Protein AF-A0A5B6W509-F1 (afdb_monomer)

Organism: NCBI:txid47621

Mean predicted aligned error: 21.2 Å

Nearest PDB structures (foldseek):
  5e5y-assembly3_C  TM=1.001E+00  e=3.357E-06  Solanum tuberosum
  2d62-assembly1_A-2  TM=8.337E-01  e=2.673E-04  Pyrococcus horikoshii
  5e5y-assembly4_D  TM=3.247E-01  e=1.263E-05  Solanum tuberosum
  4hzi-assembly1_A  TM=8.057E-01  e=1.065E-03  Leptospira interrogans serovar Copenhageni str. Fiocruz L1-130
  4hzi-assembly1_B  TM=8.002E-01  e=1.341E-03  Leptospira interrogans serovar Copenhageni str. Fiocruz L1-130

pLDDT: mean 74.16, std 18.54, range [30.92, 95.31]

Foldseek 3Di:
DVVVVVVVVVVVVVVVVVVVVVVVVVVVVVPDDDDDDDDDQDPLQVLQCQLLVLPPCSVLQSVLSSVLCVVQSDDADHNDDNCVVGVSQQCDDDPVRHRSGPQAFQKWWAQFWADDPNDTLGGGDGDGHHVVGDKDWFADPSSCPVVVVCCLLVVDDTPDTFMDGSSHTCVDPVNVVVSNVVDDDDDPPPLDDPVDDPVRSVVVVVVVPDPDDDDDDPVVVVVVVVVVVPPPDDDDDDGTDTDDPDDDDDDPCQDPLQVLQCQLLVPPPCSVVQSVLSSVQCVVQSDDADHNDDNCVRGVSQQCDADPVRHRRHD

Sequence (315 aa):
MAIFKAFIASLLISLLLLQLVAADQLVTSASKRKGTAPPKKIDCGGACAARCRLSSRPHLCKRACGTCCARCNCVPPGTAGNQEMCPCYASLTTHGGRRKKPTLPRILLNDVSCMRNAQKILRHVNGSVHDGGALVLKGSNDSGKTTFLCMLAGFSRPSAGQILWNDHDISQSGIFHQYKLQLNWLSLKDAVKEKFTVLDNVQWFEVLEATMAISNTLLATLLISHLLLLGFVESSSDPMVITNMVEQSFTDDKIDCDEACKERCKLSSRPNLCKRACGTCCDRCNCVPPGTSGNYDVCPCYRDMTTHGGKHKCP

InterPro domains:
  IPR003439 ABC transporter-like, ATP-binding domain [PF00005] (122-213)
  IPR003854 Gibberellin regulated protein [PF02704] (43-102)
  IPR003854 Gibberellin regulated protein [PF02704] (256-315)
  IPR027417 P-loop containing nucleoside triphosphate hydrolase [G3DSA:3.40.50.300] (94-237)
  IPR027417 P-loop containing nucleoside triphosphate hydrolase [SSF52540] (107-209)

Solvent-accessible surface area (backbone atoms only — not comparable to full-atom values): 19066 Å² total; per-residue (Å²): 116,68,67,61,54,52,51,52,52,52,52,51,52,52,53,52,51,53,53,55,55,58,57,51,60,63,61,65,70,72,77,77,80,80,88,74,76,86,76,78,81,59,63,41,69,61,51,23,48,62,24,19,65,77,45,98,51,37,70,62,41,30,53,38,40,36,60,38,16,73,73,48,59,41,72,43,62,57,72,64,73,52,44,85,81,24,55,64,46,62,68,40,53,44,100,83,72,43,61,49,58,83,73,72,33,44,37,34,35,45,47,29,18,31,64,55,95,92,38,77,56,40,73,64,39,64,51,70,40,41,83,95,58,71,86,49,84,55,57,62,88,89,60,34,62,67,62,50,51,37,33,73,71,64,78,43,77,65,71,38,58,46,52,22,48,72,75,38,54,47,84,41,70,76,49,30,55,57,49,54,78,72,58,86,85,88,69,92,64,78,87,64,56,88,92,43,54,74,65,51,48,58,50,51,53,52,62,74,71,42,88,72,84,80,88,81,74,68,62,58,60,56,53,54,59,54,55,66,69,65,74,79,78,85,86,85,92,78,79,62,53,76,54,61,106,62,95,73,83,92,66,87,80,69,63,60,40,67,64,51,23,46,59,28,21,64,83,47,98,51,38,72,63,37,29,54,37,30,32,62,33,16,77,74,49,64,40,74,43,66,58,67,64,67,54,43,83,79,23,57,65,35,57,72,35,57,42,100,83,74,44,77,49,46,112

Radius of gyration: 28.68 Å; Cα contacts (8 Å, |Δi|>4): 332; chains: 1; bounding box: 92×39×68 Å

Structure (mmCIF, N/CA/C/O backbone):
data_AF-A0A5B6W509-F1
#
_entry.id   AF-A0A5B6W509-F1
#
loop_
_atom_site.group_PDB
_atom_site.id
_atom_site.type_symbol
_atom_site.label_atom_id
_atom_site.label_alt_id
_atom_site.label_comp_id
_atom_site.label_asym_id
_atom_site.label_entity_id
_atom_site.label_seq_id
_atom_site.pdbx_PDB_ins_code
_atom_site.Cartn_x
_atom_site.Cartn_y
_atom_site.Cartn_z
_atom_site.occupancy
_atom_site.B_iso_or_equiv
_atom_site.auth_seq_id
_atom_site.auth_comp_id
_atom_site.auth_asym_id
_atom_site.auth_atom_id
_atom_site.pdbx_PDB_model_num
ATOM 1 N N . MET A 1 1 ? -45.478 -0.781 41.275 1.00 50.06 1 MET A N 1
ATOM 2 C CA . MET A 1 1 ? -44.239 -0.865 40.459 1.00 50.06 1 MET A CA 1
ATOM 3 C C . MET A 1 1 ? -44.300 -1.865 39.295 1.00 50.06 1 MET A C 1
ATOM 5 O O . MET A 1 1 ? -43.618 -1.631 38.307 1.00 50.06 1 MET A O 1
ATOM 9 N N . ALA A 1 2 ? -45.096 -2.944 39.350 1.00 45.69 2 ALA A N 1
ATOM 10 C CA . ALA A 1 2 ? -45.207 -3.907 38.238 1.00 45.69 2 ALA A CA 1
ATOM 11 C C . ALA A 1 2 ? -45.934 -3.345 36.995 1.00 45.69 2 ALA A C 1
ATOM 13 O O . ALA A 1 2 ? -45.502 -3.576 35.870 1.00 45.69 2 ALA A O 1
ATOM 14 N N . ILE A 1 3 ? -46.970 -2.524 37.200 1.00 49.31 3 ILE A N 1
ATOM 15 C CA . ILE A 1 3 ? -47.766 -1.907 36.119 1.00 49.31 3 ILE A CA 1
ATOM 16 C C . ILE A 1 3 ? -46.914 -0.949 35.270 1.00 49.31 3 ILE A C 1
ATOM 18 O O . ILE A 1 3 ? -47.022 -0.931 34.050 1.00 49.31 3 ILE A O 1
ATOM 22 N N . PHE A 1 4 ? -45.991 -0.216 35.901 1.00 47.25 4 PHE A N 1
ATOM 23 C CA . PHE A 1 4 ? -45.103 0.720 35.206 1.00 47.25 4 PHE A CA 1
ATOM 24 C C . PHE A 1 4 ? -44.084 -0.007 34.310 1.00 47.25 4 PHE A C 1
ATOM 26 O O . PHE A 1 4 ? -43.805 0.431 33.200 1.00 47.25 4 PHE A O 1
ATOM 33 N N . LYS A 1 5 ? -43.587 -1.172 34.751 1.00 45.78 5 LYS A N 1
ATOM 34 C CA . LYS A 1 5 ? -42.686 -2.021 33.953 1.00 45.78 5 LYS A CA 1
ATOM 35 C C . LYS A 1 5 ? -43.404 -2.660 32.759 1.00 45.78 5 LYS A C 1
ATOM 37 O O . LYS A 1 5 ? -42.825 -2.732 31.681 1.00 45.78 5 LYS A O 1
ATOM 42 N N . ALA A 1 6 ? -44.667 -3.056 32.931 1.00 52.72 6 ALA A N 1
ATOM 43 C CA . ALA A 1 6 ? -45.492 -3.586 31.844 1.00 52.72 6 ALA A CA 1
ATOM 44 C C . ALA A 1 6 ? -45.823 -2.514 30.788 1.00 52.72 6 ALA A C 1
ATOM 46 O O . ALA A 1 6 ? -45.778 -2.793 29.592 1.00 52.72 6 ALA A O 1
ATOM 47 N N . PHE A 1 7 ? -46.075 -1.273 31.218 1.00 57.06 7 PHE A N 1
ATOM 48 C CA . PHE A 1 7 ? -46.296 -0.146 30.309 1.00 57.06 7 PHE A CA 1
ATOM 49 C C . PHE A 1 7 ? -45.051 0.196 29.488 1.00 57.06 7 PHE A C 1
ATOM 51 O O . PHE A 1 7 ? -45.153 0.371 28.278 1.00 57.06 7 PHE A O 1
ATOM 58 N N . ILE A 1 8 ? -43.874 0.230 30.119 1.00 63.78 8 ILE A N 1
ATOM 59 C CA . ILE A 1 8 ? -42.610 0.490 29.415 1.00 63.78 8 ILE A CA 1
ATOM 60 C C . ILE A 1 8 ? -42.297 -0.638 28.423 1.00 63.78 8 ILE A C 1
ATOM 62 O O . ILE A 1 8 ? -41.921 -0.359 27.289 1.00 63.78 8 ILE A O 1
ATOM 66 N N . ALA A 1 9 ? -42.509 -1.903 28.804 1.00 61.22 9 ALA A N 1
ATOM 67 C CA . ALA A 1 9 ? -42.310 -3.037 27.902 1.00 61.22 9 ALA A CA 1
ATOM 68 C C . ALA A 1 9 ? -43.248 -2.975 26.683 1.00 61.22 9 ALA A C 1
ATOM 70 O O . ALA A 1 9 ? -42.800 -3.164 25.556 1.00 61.22 9 ALA A O 1
ATOM 71 N N . SER A 1 10 ? -44.522 -2.633 26.892 1.00 62.75 10 SER A N 1
ATOM 72 C CA . SER A 1 10 ? -45.497 -2.450 25.809 1.00 62.75 10 SER A CA 1
ATOM 73 C C . SER A 1 10 ? -45.115 -1.295 24.871 1.00 62.75 10 SER A C 1
ATOM 75 O O . SER A 1 10 ? -45.180 -1.432 23.648 1.00 62.75 10 SER A O 1
ATOM 77 N N . LEU A 1 11 ? -44.624 -0.181 25.426 1.00 68.12 11 LEU A N 1
ATOM 78 C CA . LEU A 1 11 ? -44.185 0.977 24.644 1.00 68.12 11 LEU A CA 1
ATOM 79 C C . LEU A 1 11 ? -42.945 0.661 23.791 1.00 68.12 11 LEU A C 1
ATOM 81 O O . LEU A 1 11 ? -42.872 1.074 22.635 1.00 68.12 11 LEU A O 1
ATOM 85 N N . LEU A 1 12 ? -41.997 -0.108 24.338 1.00 67.19 12 LEU A N 1
ATOM 86 C CA . LEU A 1 12 ? -40.787 -0.538 23.631 1.00 67.19 12 LEU A CA 1
ATOM 87 C C . LEU A 1 12 ? -41.094 -1.548 22.521 1.00 67.19 12 LEU A C 1
ATOM 89 O O . LEU A 1 12 ? -40.532 -1.437 21.435 1.00 67.19 12 LEU A O 1
ATOM 93 N N . ILE A 1 13 ? -42.013 -2.490 22.756 1.00 73.31 13 ILE A N 1
ATOM 94 C CA . ILE A 1 13 ? -42.459 -3.450 21.733 1.00 73.31 13 ILE A CA 1
ATOM 95 C C . ILE A 1 13 ? -43.179 -2.718 20.592 1.00 73.31 13 ILE A C 1
ATOM 97 O O . ILE A 1 13 ? -42.923 -3.000 19.424 1.00 73.31 13 ILE A O 1
ATOM 101 N N . SER A 1 14 ? -44.018 -1.730 20.915 1.00 68.81 14 SER A N 1
ATOM 102 C CA . SER A 1 14 ? -44.693 -0.894 19.916 1.00 68.81 14 SER A CA 1
ATOM 103 C C . SER A 1 14 ? -43.697 -0.083 19.072 1.00 68.81 14 SER A C 1
ATOM 105 O O . SER A 1 14 ? -43.790 -0.069 17.844 1.00 68.81 14 SER A O 1
ATOM 107 N N . LEU A 1 15 ? -42.674 0.511 19.701 1.00 69.38 15 LEU A N 1
ATOM 108 C CA . LEU A 1 15 ? -41.607 1.220 18.984 1.00 69.38 15 LEU A CA 1
ATOM 109 C C . LEU A 1 15 ? -40.784 0.291 18.076 1.00 69.38 15 LEU A C 1
ATOM 111 O O . LEU A 1 15 ? -40.449 0.674 16.956 1.00 69.38 15 LEU A O 1
ATOM 115 N N . LEU A 1 16 ? -40.481 -0.927 18.539 1.00 69.94 16 LEU A N 1
ATOM 116 C CA . LEU A 1 16 ? -39.732 -1.924 17.771 1.00 69.94 16 LEU A CA 1
ATOM 117 C C . LEU A 1 16 ? -40.507 -2.363 16.517 1.00 69.94 16 LEU A C 1
ATOM 119 O O . LEU A 1 16 ? -39.935 -2.481 15.434 1.00 69.94 16 LEU A O 1
ATOM 123 N N . LEU A 1 17 ? -41.824 -2.548 16.645 1.00 71.12 17 LEU A N 1
ATOM 124 C CA . LEU A 1 17 ? -42.698 -2.897 15.524 1.00 71.12 17 LEU A CA 1
ATOM 125 C C . LEU A 1 17 ? -42.797 -1.759 14.497 1.00 71.12 17 LEU A C 1
ATOM 127 O O . LEU A 1 17 ? -42.750 -2.030 13.297 1.00 71.12 17 LEU A O 1
ATOM 131 N N . LEU A 1 18 ? -42.848 -0.492 14.930 1.00 69.31 18 LEU A N 1
ATOM 132 C CA . LEU A 1 18 ? -42.805 0.650 14.006 1.00 69.31 18 LEU A CA 1
ATOM 133 C C . LEU A 1 18 ? -41.491 0.714 13.209 1.00 69.31 18 LEU A C 1
ATOM 135 O O . LEU A 1 18 ? -41.514 1.041 12.022 1.00 69.31 18 LEU A O 1
ATOM 139 N N . GLN A 1 19 ? -40.354 0.383 13.830 1.00 64.88 19 GLN A N 1
ATOM 140 C CA . GLN A 1 19 ? -39.059 0.363 13.140 1.00 64.88 19 GLN A CA 1
ATOM 141 C C . GLN A 1 19 ? -38.965 -0.753 12.090 1.00 64.88 19 GLN A C 1
ATOM 143 O O . GLN A 1 19 ? -38.421 -0.526 11.009 1.00 64.88 19 GLN A O 1
ATOM 148 N N . LEU A 1 20 ? -39.540 -1.928 12.362 1.00 68.56 20 LEU A N 1
ATOM 149 C CA . LEU A 1 20 ? -39.580 -3.039 11.403 1.00 68.56 20 LEU A CA 1
ATOM 150 C C . LEU A 1 20 ? -40.473 -2.726 10.192 1.00 68.56 20 LEU A C 1
ATOM 152 O O . LEU A 1 20 ? -40.091 -3.015 9.060 1.00 68.56 20 LEU A O 1
ATOM 156 N N . VAL A 1 21 ? -41.619 -2.070 10.404 1.00 70.06 21 VAL A N 1
ATOM 157 C CA . VAL A 1 21 ? -42.507 -1.643 9.307 1.00 70.06 21 VAL A CA 1
ATOM 158 C C . VAL A 1 21 ? -41.853 -0.555 8.447 1.00 70.06 21 VAL A C 1
ATOM 160 O O . VAL A 1 21 ? -41.974 -0.583 7.223 1.00 70.06 21 VAL A O 1
ATOM 163 N N . ALA A 1 22 ? -41.111 0.379 9.053 1.00 60.59 22 ALA A N 1
ATOM 164 C CA . ALA A 1 22 ? -40.369 1.401 8.312 1.00 60.59 22 ALA A CA 1
ATOM 165 C C . ALA A 1 22 ? -39.237 0.809 7.446 1.00 60.59 22 ALA A C 1
ATOM 167 O O . ALA A 1 22 ? -38.971 1.318 6.355 1.00 60.59 22 ALA A O 1
ATOM 168 N N . ALA A 1 23 ? -38.603 -0.281 7.893 1.00 55.22 23 ALA A N 1
ATOM 169 C CA . ALA A 1 23 ? -37.572 -0.978 7.126 1.00 55.22 23 ALA A CA 1
ATOM 170 C C . ALA A 1 23 ? -38.131 -1.660 5.859 1.00 55.22 23 ALA A C 1
ATOM 172 O O . ALA A 1 23 ? -37.464 -1.664 4.824 1.00 55.22 23 ALA A O 1
ATOM 173 N N . ASP A 1 24 ? -39.368 -2.165 5.896 1.00 52.38 24 ASP A N 1
ATOM 174 C CA . ASP A 1 24 ? -39.990 -2.883 4.770 1.00 52.38 24 ASP A CA 1
ATOM 175 C C . ASP A 1 24 ? -40.453 -1.942 3.630 1.00 52.38 24 ASP A C 1
ATOM 177 O O . ASP A 1 24 ? -40.393 -2.268 2.438 1.00 52.38 24 ASP A O 1
ATOM 181 N N . GLN A 1 25 ? -40.817 -0.698 3.967 1.00 50.03 25 GLN A N 1
ATOM 182 C CA . GLN A 1 25 ? -41.204 0.333 2.986 1.00 50.03 25 GLN A CA 1
ATOM 183 C C . GLN A 1 25 ? -40.023 0.838 2.130 1.00 50.03 25 GLN A C 1
ATOM 185 O O . GLN A 1 25 ? -40.213 1.316 1.005 1.00 50.03 25 GLN A O 1
ATOM 190 N N . LEU A 1 26 ? -38.784 0.689 2.615 1.00 51.38 26 LEU A N 1
ATOM 191 C CA . LEU A 1 26 ? -37.578 0.993 1.834 1.00 51.38 26 LEU A CA 1
ATOM 192 C C . LEU A 1 26 ? -37.208 -0.132 0.855 1.00 51.38 26 LEU A C 1
ATOM 194 O O . LEU A 1 26 ? -36.628 0.144 -0.196 1.00 51.38 26 LEU A O 1
ATOM 198 N N . VAL A 1 27 ? -37.584 -1.381 1.147 1.00 49.94 27 VAL A N 1
ATOM 199 C CA . VAL A 1 27 ? -37.289 -2.539 0.285 1.00 49.94 27 VAL A CA 1
ATOM 200 C C . VAL A 1 27 ? -38.253 -2.606 -0.904 1.00 49.94 27 VAL A C 1
ATOM 202 O O . VAL A 1 27 ? -37.845 -2.893 -2.032 1.00 49.94 27 VAL A O 1
ATOM 205 N N . THR A 1 28 ? -39.525 -2.260 -0.701 1.00 43.97 28 THR A N 1
ATOM 206 C CA . THR A 1 28 ? -40.560 -2.316 -1.751 1.00 43.97 28 THR A CA 1
ATOM 207 C C . THR A 1 28 ? -40.481 -1.168 -2.767 1.00 43.97 28 THR A C 1
ATOM 209 O O . THR A 1 28 ? -40.900 -1.327 -3.917 1.00 43.97 28 THR A O 1
ATOM 212 N N . SER A 1 29 ? -39.843 -0.049 -2.411 1.00 38.31 29 SER A N 1
ATOM 213 C CA . SER A 1 29 ? -39.644 1.105 -3.304 1.00 38.31 29 SER A CA 1
ATOM 214 C C . SER A 1 29 ? -38.546 0.899 -4.367 1.00 38.31 29 SER A C 1
ATOM 216 O O . SER A 1 29 ? -38.446 1.678 -5.317 1.00 38.31 29 SER A O 1
ATOM 218 N N . ALA A 1 30 ? -37.739 -0.165 -4.260 1.00 40.06 30 ALA A N 1
ATOM 219 C CA . ALA A 1 30 ? -36.659 -0.475 -5.204 1.00 40.06 30 ALA A CA 1
ATOM 220 C C . ALA A 1 30 ? -37.116 -1.251 -6.460 1.00 40.06 30 ALA A C 1
ATOM 222 O O . ALA A 1 30 ? -36.352 -1.371 -7.418 1.00 40.06 30 ALA A O 1
ATOM 223 N N . SER A 1 31 ? -38.363 -1.737 -6.512 1.00 41.22 31 SER A N 1
ATOM 224 C CA . SER A 1 31 ? -38.857 -2.590 -7.605 1.00 41.22 31 SER A CA 1
ATOM 225 C C . SER A 1 31 ? -39.846 -1.877 -8.537 1.00 41.22 31 SER A C 1
ATOM 227 O O . SER A 1 31 ? -40.957 -2.347 -8.772 1.00 41.22 31 SER A O 1
ATOM 229 N N . LYS A 1 32 ? -39.478 -0.707 -9.083 1.00 40.31 32 LYS A N 1
ATOM 230 C CA . LYS A 1 32 ? -40.138 -0.166 -10.293 1.00 40.31 32 LYS A CA 1
ATOM 231 C C . LYS A 1 32 ? -39.373 1.002 -10.926 1.00 40.31 32 LYS A C 1
ATOM 233 O O . LYS A 1 32 ? -39.762 2.159 -10.804 1.00 40.31 32 LYS A O 1
ATOM 238 N N . ARG A 1 33 ? -38.349 0.714 -11.734 1.00 33.44 33 ARG A N 1
ATOM 239 C CA . ARG A 1 33 ? -38.046 1.561 -12.902 1.00 33.44 33 ARG A CA 1
ATOM 240 C C . ARG A 1 33 ? -37.900 0.703 -14.153 1.00 33.44 33 ARG A C 1
ATOM 242 O O . ARG A 1 33 ? -36.939 -0.029 -14.343 1.00 33.44 33 ARG A O 1
ATOM 249 N N . LYS A 1 34 ? -38.973 0.811 -14.938 1.00 35.97 34 LYS A N 1
ATOM 250 C CA . LYS A 1 34 ? -39.210 0.391 -16.317 1.00 35.97 34 LYS A CA 1
ATOM 251 C C . LYS A 1 34 ? -37.959 0.445 -17.194 1.00 35.97 34 LYS A C 1
ATOM 253 O O . LYS A 1 34 ? -37.200 1.408 -17.137 1.00 35.97 34 LYS A O 1
ATOM 258 N N . GLY A 1 35 ? -37.830 -0.575 -18.040 1.00 45.78 35 GLY A N 1
ATOM 259 C CA . GLY A 1 35 ? -36.844 -0.632 -19.107 1.00 45.78 35 GLY A CA 1
ATOM 260 C C . GLY A 1 35 ? -37.019 0.501 -20.116 1.00 45.78 35 GLY A C 1
ATOM 261 O O . GLY A 1 35 ? -38.137 0.872 -20.476 1.00 45.78 35 GLY A O 1
ATOM 262 N N . THR A 1 36 ? -35.884 1.015 -20.578 1.00 36.50 36 THR A N 1
ATOM 263 C CA . THR A 1 36 ? -35.797 2.078 -21.575 1.00 36.50 36 THR A CA 1
ATOM 264 C C . THR A 1 36 ? -34.789 1.648 -22.631 1.00 36.50 36 THR A C 1
ATOM 266 O O . THR A 1 36 ? -33.602 1.639 -22.336 1.00 36.50 36 THR A O 1
ATOM 269 N N . ALA A 1 37 ? -35.289 1.334 -23.833 1.00 44.91 37 ALA A N 1
ATOM 270 C CA . ALA A 1 37 ? -34.581 1.265 -25.121 1.00 44.91 37 ALA A CA 1
ATOM 271 C C . ALA A 1 37 ? -33.343 0.329 -25.239 1.00 44.91 37 ALA A C 1
ATOM 273 O O . ALA A 1 37 ? -32.638 0.061 -24.269 1.00 44.91 37 ALA A O 1
ATOM 274 N N . PRO A 1 38 ? -33.019 -0.186 -26.443 1.00 47.88 38 PRO A N 1
ATOM 275 C CA . PRO A 1 38 ? -31.761 -0.904 -26.648 1.00 47.88 38 PRO A CA 1
ATOM 276 C C . PRO A 1 38 ? -30.585 0.051 -26.357 1.00 47.88 38 PRO A C 1
ATOM 278 O O . PRO A 1 38 ? -30.585 1.182 -26.857 1.00 47.88 38 PRO A O 1
ATOM 281 N N . PRO A 1 39 ? -29.599 -0.338 -25.528 1.00 55.22 39 PRO A N 1
ATOM 282 C CA . PRO A 1 39 ? -28.610 0.602 -25.027 1.00 55.22 39 PRO A CA 1
ATOM 283 C C . PRO A 1 39 ? -27.691 1.038 -26.168 1.00 55.22 39 PRO A C 1
ATOM 285 O O . PRO A 1 39 ? -27.067 0.205 -26.829 1.00 55.22 39 PRO A O 1
ATOM 288 N N . LYS A 1 40 ? -27.569 2.356 -26.381 1.00 68.50 40 LYS A N 1
ATOM 289 C CA . LYS A 1 40 ? -26.469 2.914 -27.179 1.00 68.50 40 LYS A CA 1
ATOM 290 C C . LYS A 1 40 ? -25.157 2.327 -26.649 1.00 68.50 40 LYS A C 1
ATOM 292 O O . LYS A 1 40 ? -24.903 2.331 -25.444 1.00 68.50 40 LYS A O 1
ATOM 297 N N . LYS A 1 41 ? -24.344 1.784 -27.552 1.00 81.06 41 LYS A N 1
ATOM 298 C CA . LYS A 1 41 ? -23.039 1.204 -27.224 1.00 81.06 41 LYS A CA 1
ATOM 299 C C . LYS A 1 41 ? -22.144 2.306 -26.642 1.00 81.06 41 LYS A C 1
ATOM 301 O O . LYS A 1 41 ? -21.999 3.353 -27.269 1.00 81.06 41 LYS A O 1
ATOM 306 N N . ILE A 1 42 ? -21.597 2.103 -25.443 1.00 90.50 42 ILE A N 1
ATOM 307 C CA . ILE A 1 42 ? -20.714 3.086 -24.797 1.00 90.50 42 ILE A CA 1
ATOM 308 C C . ILE A 1 42 ? -19.355 3.113 -25.511 1.00 90.50 42 ILE A C 1
ATOM 310 O O . ILE A 1 42 ? -18.863 2.077 -25.966 1.00 90.50 42 ILE A O 1
ATOM 314 N N . ASP A 1 43 ? -18.711 4.279 -25.568 1.00 93.75 43 ASP A N 1
ATOM 315 C CA . ASP A 1 43 ? -17.297 4.353 -25.935 1.00 93.75 43 ASP A CA 1
ATOM 316 C C . ASP A 1 43 ? -16.422 3.817 -24.790 1.00 93.75 43 ASP A C 1
ATOM 318 O O . ASP A 1 43 ? -16.032 4.532 -23.862 1.00 93.75 43 ASP A O 1
ATOM 322 N N . CYS A 1 44 ? -16.096 2.527 -24.869 1.00 92.56 44 CYS A N 1
ATOM 323 C CA . CYS A 1 44 ? -15.175 1.885 -23.939 1.00 92.56 44 CYS A CA 1
ATOM 324 C C . CYS A 1 44 ? -13.783 2.531 -23.943 1.00 92.56 44 CYS A C 1
ATOM 326 O O . CYS A 1 44 ? -13.109 2.508 -22.914 1.00 92.56 44 CYS A O 1
ATOM 328 N N . GLY A 1 45 ? -13.338 3.097 -25.070 1.00 92.38 45 GLY A N 1
ATOM 329 C CA . GLY A 1 45 ? -12.027 3.726 -25.197 1.00 92.38 45 GLY A CA 1
ATOM 330 C C . GLY A 1 45 ? -11.908 4.946 -24.291 1.00 92.38 45 GLY A C 1
ATOM 331 O O . GLY A 1 45 ? -11.017 4.984 -23.435 1.00 92.38 45 GLY A O 1
ATOM 332 N N . GLY A 1 46 ? -12.832 5.897 -24.439 1.00 92.69 46 GLY A N 1
ATOM 333 C CA . GLY A 1 46 ? -12.926 7.093 -23.607 1.00 92.69 46 GLY A CA 1
ATOM 334 C C . GLY A 1 46 ? -13.258 6.776 -22.150 1.00 92.69 46 GLY A C 1
ATOM 335 O O . GLY A 1 46 ? -12.559 7.236 -21.245 1.00 92.69 46 GLY A O 1
ATOM 336 N N . ALA A 1 47 ? -14.253 5.920 -21.900 1.00 92.75 47 ALA A N 1
ATOM 337 C CA . ALA A 1 47 ? -14.674 5.590 -20.539 1.00 92.75 47 ALA A CA 1
ATOM 338 C C . ALA A 1 47 ? -13.567 4.884 -19.732 1.00 92.75 47 ALA A C 1
ATOM 340 O O . ALA A 1 47 ? -13.307 5.231 -18.577 1.00 92.75 47 ALA A O 1
ATOM 341 N N . CYS A 1 48 ? -12.849 3.934 -20.343 1.00 92.75 48 CYS A N 1
ATOM 342 C CA . CYS A 1 48 ? -11.714 3.287 -19.688 1.00 92.75 48 CYS A CA 1
ATOM 343 C C . CYS A 1 48 ? -10.483 4.189 -19.597 1.00 92.75 48 CYS A C 1
ATOM 345 O O . CYS A 1 48 ? -9.735 4.066 -18.629 1.00 92.75 48 CYS A O 1
ATOM 347 N N . ALA A 1 49 ? -10.261 5.101 -20.550 1.00 91.81 49 ALA A N 1
ATOM 348 C CA . ALA A 1 49 ? -9.203 6.102 -20.426 1.00 91.81 49 ALA A CA 1
ATOM 349 C C . ALA A 1 49 ? -9.451 7.020 -19.221 1.00 91.81 49 ALA A C 1
ATOM 351 O O . ALA A 1 49 ? -8.538 7.221 -18.426 1.00 91.81 49 ALA A O 1
ATOM 352 N N . ALA A 1 50 ? -10.686 7.492 -19.033 1.00 87.50 50 ALA A N 1
ATOM 353 C CA . ALA A 1 50 ? -11.068 8.295 -17.876 1.00 87.50 50 ALA A CA 1
ATOM 354 C C . ALA A 1 50 ? -10.898 7.519 -16.559 1.00 87.50 50 ALA A C 1
ATOM 356 O O . ALA A 1 50 ? -10.224 7.994 -15.646 1.00 87.50 50 ALA A O 1
ATOM 357 N N . ARG A 1 51 ? -11.429 6.289 -16.476 1.00 85.44 51 ARG A N 1
ATOM 358 C CA . ARG A 1 51 ? -11.335 5.443 -15.269 1.00 85.44 51 ARG A CA 1
ATOM 359 C C . ARG A 1 51 ? -9.901 5.038 -14.922 1.00 85.44 51 ARG A C 1
ATOM 361 O O . ARG A 1 51 ? -9.578 4.891 -13.750 1.00 85.44 51 ARG A O 1
ATOM 368 N N . CYS A 1 52 ? -9.036 4.836 -15.910 1.00 86.75 52 CYS A N 1
ATOM 369 C CA . CYS A 1 52 ? -7.664 4.378 -15.681 1.00 86.75 52 CYS A CA 1
ATOM 370 C C . CYS A 1 52 ? -6.622 5.502 -15.675 1.00 86.75 52 CYS A C 1
ATOM 372 O O . CYS A 1 52 ? -5.440 5.208 -15.510 1.00 86.75 52 CYS A O 1
ATOM 374 N N . ARG A 1 53 ? -7.038 6.767 -15.836 1.00 84.19 53 ARG A N 1
ATOM 375 C CA . ARG A 1 53 ? -6.139 7.923 -15.977 1.00 84.19 53 ARG A CA 1
ATOM 376 C C . ARG A 1 53 ? -5.146 8.070 -14.826 1.00 84.19 53 ARG A C 1
ATOM 378 O O . ARG A 1 53 ? -4.001 8.417 -15.078 1.00 84.19 53 ARG A O 1
ATOM 385 N N . LEU A 1 54 ? -5.592 7.828 -13.594 1.00 73.00 54 LEU A N 1
ATOM 386 C CA . LEU A 1 54 ? -4.768 7.987 -12.389 1.00 73.00 54 LEU A CA 1
ATOM 387 C C . LEU A 1 54 ? -4.234 6.660 -11.850 1.00 73.00 54 LEU A C 1
ATOM 389 O O . LEU A 1 54 ? -3.716 6.642 -10.750 1.00 73.00 54 LEU A O 1
ATOM 393 N N . SER A 1 55 ? -4.389 5.552 -12.582 1.00 71.00 55 SER A N 1
ATOM 394 C CA . SER A 1 55 ? -3.878 4.264 -12.114 1.00 71.00 55 SER A CA 1
ATOM 395 C C . SER A 1 55 ? -2.358 4.223 -12.223 1.00 71.00 55 SER A C 1
ATOM 397 O O . SER A 1 55 ? -1.822 4.489 -13.296 1.00 71.00 55 SER A O 1
ATOM 399 N N . SER A 1 56 ? -1.689 3.734 -11.180 1.00 63.81 56 SER A N 1
ATOM 400 C CA . SER A 1 56 ? -0.259 3.370 -11.194 1.00 63.81 56 SER A CA 1
ATOM 401 C C . SER A 1 56 ? 0.170 2.443 -12.348 1.00 63.81 56 SER A C 1
ATOM 403 O O . SER A 1 56 ? 1.344 2.403 -12.713 1.00 63.81 56 SER A O 1
ATOM 405 N N . ARG A 1 57 ? -0.761 1.692 -12.960 1.00 69.38 57 ARG A N 1
ATOM 406 C CA . ARG A 1 57 ? -0.521 0.841 -14.142 1.00 69.38 57 ARG A CA 1
ATOM 407 C C . ARG A 1 57 ? -1.564 1.121 -15.233 1.00 69.38 57 ARG A C 1
ATOM 409 O O . ARG A 1 57 ? -2.429 0.274 -15.494 1.00 69.38 57 ARG A O 1
ATOM 416 N N . PRO A 1 58 ? -1.496 2.276 -15.917 1.00 75.94 58 PRO A N 1
ATOM 417 C CA . PRO A 1 58 ? -2.593 2.779 -16.744 1.00 75.94 58 PRO A CA 1
ATOM 418 C C . PRO A 1 58 ? -2.865 1.893 -17.967 1.00 75.94 58 PRO A C 1
ATOM 420 O O . PRO A 1 58 ? -4.022 1.628 -18.290 1.00 75.94 58 PRO A O 1
ATOM 423 N N . HIS A 1 59 ? -1.828 1.343 -18.608 1.00 84.25 59 HIS A N 1
ATOM 424 C CA . HIS A 1 59 ? -1.986 0.433 -19.750 1.00 84.25 59 HIS A CA 1
ATOM 425 C C . HIS A 1 59 ? -2.643 -0.898 -19.365 1.00 84.25 59 HIS A C 1
ATOM 427 O O . HIS A 1 59 ? -3.529 -1.382 -20.074 1.00 84.25 59 HIS A O 1
ATOM 433 N N . LEU A 1 60 ? -2.247 -1.476 -18.226 1.00 81.12 60 LEU A N 1
ATOM 434 C CA . LEU A 1 60 ? -2.826 -2.721 -17.720 1.00 81.12 60 LEU A CA 1
ATOM 435 C C . LEU A 1 60 ? -4.281 -2.506 -17.287 1.00 81.12 60 LEU A C 1
ATOM 437 O O . LEU A 1 60 ? -5.157 -3.278 -17.677 1.00 81.12 60 LEU A O 1
ATOM 441 N N . CYS A 1 61 ? -4.546 -1.420 -16.551 1.00 82.94 61 CYS A N 1
ATOM 442 C CA . CYS A 1 61 ? -5.896 -1.014 -16.171 1.00 82.94 61 CYS A CA 1
ATOM 443 C C . CYS A 1 61 ? -6.775 -0.821 -17.409 1.00 82.94 61 CYS A C 1
ATOM 445 O O . CYS A 1 61 ? -7.867 -1.384 -17.471 1.00 82.94 61 CYS A O 1
ATOM 447 N N . LYS A 1 62 ? -6.298 -0.083 -18.422 1.00 89.81 62 LYS A N 1
ATOM 448 C CA . LYS A 1 62 ? -7.066 0.207 -19.640 1.00 89.81 62 LYS A CA 1
ATOM 449 C C . LYS A 1 62 ? -7.382 -1.068 -20.421 1.00 89.81 62 LYS A C 1
ATOM 451 O O . LYS A 1 62 ? -8.516 -1.227 -20.862 1.00 89.81 62 LYS A O 1
ATOM 456 N N . ARG A 1 63 ? -6.431 -2.005 -20.530 1.00 89.31 63 ARG A N 1
ATOM 457 C CA . ARG A 1 63 ? -6.649 -3.317 -21.167 1.00 89.31 63 ARG A CA 1
ATOM 458 C C . ARG A 1 63 ? -7.711 -4.135 -20.427 1.00 89.31 63 ARG A C 1
ATOM 460 O O . ARG A 1 63 ? -8.652 -4.619 -21.048 1.00 89.31 63 ARG A O 1
ATOM 467 N N . ALA A 1 64 ? -7.590 -4.260 -19.105 1.00 87.69 64 ALA A N 1
ATOM 468 C CA . ALA A 1 64 ? -8.550 -4.994 -18.282 1.00 87.69 64 ALA A CA 1
ATOM 469 C C . ALA A 1 64 ? -9.948 -4.354 -18.320 1.00 87.69 64 ALA A C 1
ATOM 471 O O . ALA A 1 64 ? -10.946 -5.041 -18.543 1.00 87.69 64 ALA A O 1
ATOM 472 N N . CYS A 1 65 ? -10.010 -3.028 -18.172 1.00 89.88 65 CYS A N 1
ATOM 473 C CA . CYS A 1 65 ? -11.240 -2.257 -18.271 1.00 89.88 65 CYS A CA 1
ATOM 474 C C . CYS A 1 65 ? -11.898 -2.424 -19.640 1.00 89.88 65 CYS A C 1
ATOM 476 O O . CYS A 1 65 ? -13.103 -2.645 -19.687 1.00 89.88 65 CYS A O 1
ATOM 478 N N . GLY A 1 66 ? -11.124 -2.375 -20.729 1.00 92.19 66 GLY A N 1
ATOM 479 C CA . GLY A 1 66 ? -11.628 -2.541 -22.091 1.00 92.19 66 GLY A CA 1
ATOM 480 C C . GLY A 1 66 ? -12.299 -3.897 -22.296 1.00 92.19 66 GLY A C 1
ATOM 481 O O . GLY A 1 66 ? -13.422 -3.952 -22.786 1.00 92.19 66 GLY A O 1
ATOM 482 N N . THR A 1 67 ? -11.676 -4.981 -21.827 1.00 91.19 67 THR A N 1
ATOM 483 C CA . THR A 1 67 ? -12.264 -6.331 -21.888 1.00 91.19 67 THR A CA 1
ATOM 484 C C . THR A 1 67 ? -13.556 -6.438 -21.071 1.00 91.19 67 THR A C 1
ATOM 486 O O . THR A 1 67 ? -14.514 -7.072 -21.510 1.00 91.19 67 THR A O 1
ATOM 489 N N . CYS A 1 68 ? -13.610 -5.821 -19.885 1.00 90.94 68 CYS A N 1
ATOM 490 C CA . CYS A 1 68 ? -14.826 -5.793 -19.068 1.00 90.94 68 CYS A CA 1
ATOM 491 C C . CYS A 1 68 ? -15.930 -4.937 -19.702 1.00 90.94 68 CYS A C 1
ATOM 493 O O . CYS A 1 68 ? -17.083 -5.358 -19.745 1.00 90.94 68 CYS A O 1
ATOM 495 N N . CYS A 1 69 ? -15.578 -3.768 -20.239 1.00 93.12 69 CYS A N 1
ATOM 496 C CA . CYS A 1 69 ? -16.503 -2.860 -20.908 1.00 93.12 69 CYS A CA 1
ATOM 497 C C . CYS A 1 69 ? -17.088 -3.478 -22.177 1.00 93.12 69 CYS A C 1
ATOM 499 O O . CYS A 1 69 ? -18.292 -3.405 -22.381 1.00 93.12 69 CYS A O 1
ATOM 501 N N . ALA A 1 70 ? -16.274 -4.158 -22.988 1.00 91.69 70 ALA A N 1
ATOM 502 C CA . ALA A 1 70 ? -16.748 -4.839 -24.190 1.00 91.69 70 ALA A CA 1
ATOM 503 C C . ALA A 1 70 ? -17.819 -5.899 -23.879 1.00 91.69 70 ALA A C 1
ATOM 505 O O . ALA A 1 70 ? -18.729 -6.103 -24.676 1.00 91.69 70 ALA A O 1
ATOM 506 N N . ARG A 1 71 ? -17.727 -6.546 -22.709 1.00 91.56 71 ARG A N 1
ATOM 507 C CA . ARG A 1 71 ? -18.694 -7.553 -22.256 1.00 91.56 71 ARG A CA 1
ATOM 508 C C . ARG A 1 71 ? -19.920 -6.948 -21.572 1.00 91.56 71 ARG A C 1
ATOM 510 O O . ARG A 1 71 ? -21.019 -7.447 -21.765 1.00 91.56 71 ARG A O 1
ATOM 517 N N . CYS A 1 72 ? -19.732 -5.913 -20.759 1.00 91.69 72 CYS A N 1
ATOM 518 C CA . CYS A 1 72 ? -20.799 -5.342 -19.935 1.00 91.69 72 CYS A CA 1
ATOM 519 C C . CYS A 1 72 ? -21.444 -4.079 -20.523 1.00 91.69 72 CYS A C 1
ATOM 521 O O . CYS A 1 72 ? -22.395 -3.573 -19.938 1.00 91.69 72 CYS A O 1
ATOM 523 N N . ASN A 1 73 ? -20.913 -3.551 -21.632 1.00 92.81 73 ASN A N 1
ATOM 524 C CA . ASN A 1 73 ? -21.296 -2.285 -22.267 1.00 92.81 73 ASN A CA 1
ATOM 525 C C . ASN A 1 73 ? -21.440 -1.118 -21.270 1.00 92.81 73 ASN A C 1
ATOM 527 O O . ASN A 1 73 ? -22.333 -0.282 -21.377 1.00 92.81 73 ASN A O 1
ATOM 531 N N . CYS A 1 74 ? -20.584 -1.100 -20.250 1.00 91.25 74 CYS A N 1
ATOM 532 C CA . CYS A 1 74 ? -20.675 -0.179 -19.131 1.00 91.25 74 CYS A CA 1
ATOM 533 C C . CYS A 1 74 ? -19.326 -0.107 -18.403 1.00 91.25 74 CYS A C 1
ATOM 535 O O . CYS A 1 74 ? -18.591 -1.096 -18.318 1.00 91.25 74 CYS A O 1
ATOM 537 N N . VAL A 1 75 ? -18.997 1.081 -17.894 1.00 91.88 75 VAL A N 1
ATOM 538 C CA . VAL A 1 75 ? -17.805 1.360 -17.090 1.00 91.88 75 VAL A CA 1
ATOM 539 C C . VAL A 1 75 ? -18.248 2.242 -15.929 1.00 91.88 75 VAL A C 1
ATOM 541 O O . VAL A 1 75 ? -18.806 3.309 -16.182 1.00 91.88 75 VAL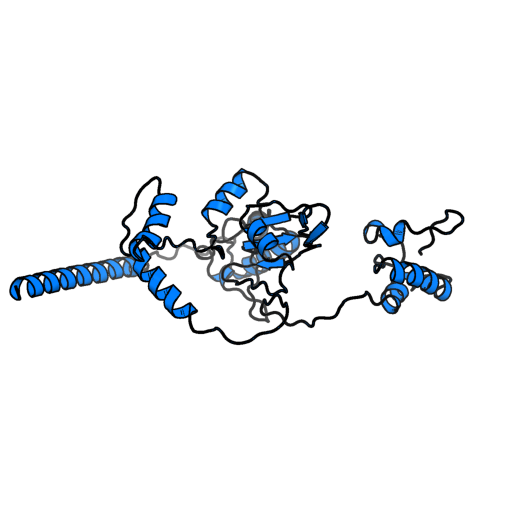 A O 1
ATOM 544 N N . PRO A 1 76 ? -18.011 1.843 -14.670 1.00 87.56 76 PRO A N 1
ATOM 545 C CA . PRO A 1 76 ? -18.374 2.703 -13.559 1.00 87.56 76 PRO A CA 1
ATOM 546 C C . PRO A 1 76 ? -17.569 4.016 -13.570 1.00 87.56 76 PRO A C 1
ATOM 548 O O . PRO A 1 76 ? -16.408 4.017 -13.998 1.00 87.56 76 PRO A O 1
ATOM 551 N N . PRO A 1 77 ? -18.143 5.138 -13.109 1.00 81.75 77 PRO A N 1
ATOM 552 C CA . PRO A 1 77 ? -17.450 6.422 -13.095 1.00 81.75 77 PRO A CA 1
ATOM 553 C C . PRO A 1 77 ? -16.329 6.460 -12.045 1.00 81.75 77 PRO A C 1
ATOM 555 O O . PRO A 1 77 ? -16.279 5.637 -11.123 1.00 81.75 77 PRO A O 1
ATOM 558 N N . GLY A 1 78 ? -15.421 7.429 -12.190 1.00 75.56 78 GLY A N 1
ATOM 559 C CA . GLY A 1 78 ? -14.264 7.608 -11.307 1.00 75.56 78 GLY A CA 1
ATOM 560 C C . GLY A 1 78 ? -13.159 6.568 -11.520 1.00 75.56 78 GLY A C 1
ATOM 561 O O . GLY A 1 78 ? -13.286 5.660 -12.343 1.00 75.56 78 GLY A O 1
ATOM 562 N N . THR A 1 79 ? -12.056 6.705 -10.785 1.00 67.88 79 THR A N 1
ATOM 563 C CA . THR A 1 79 ? -10.889 5.808 -10.874 1.00 67.88 79 THR A CA 1
ATOM 564 C C . THR A 1 79 ? -11.049 4.530 -10.043 1.00 67.88 79 THR A C 1
ATOM 566 O O . THR A 1 79 ? -10.652 3.436 -10.470 1.00 67.88 79 THR A O 1
ATOM 569 N N . ALA A 1 80 ? -11.750 4.624 -8.913 1.00 67.38 80 ALA A N 1
ATOM 570 C CA . ALA A 1 80 ? -12.115 3.525 -8.021 1.00 67.38 80 ALA A CA 1
ATOM 571 C C . ALA A 1 80 ? -13.614 3.561 -7.661 1.00 67.38 80 ALA A C 1
ATOM 573 O O . ALA A 1 80 ? -14.306 4.528 -7.965 1.00 67.38 80 ALA A O 1
ATOM 574 N N . GLY A 1 81 ? -14.116 2.481 -7.052 1.00 72.38 81 GLY A N 1
ATOM 575 C CA . GLY A 1 81 ? -15.496 2.413 -6.555 1.00 72.38 81 GLY A CA 1
ATOM 576 C C . GLY A 1 81 ? -16.591 2.442 -7.631 1.00 72.38 81 GLY A C 1
ATOM 577 O O . GLY A 1 81 ? -16.366 2.010 -8.776 1.00 72.38 81 GLY A O 1
ATOM 578 N N . ASN A 1 82 ? -17.766 2.922 -7.201 1.00 75.31 82 ASN A N 1
ATOM 579 C CA . ASN A 1 82 ? -19.025 3.074 -7.941 1.00 75.31 82 ASN A CA 1
ATOM 580 C C . ASN A 1 82 ? -19.520 1.790 -8.625 1.00 75.31 82 ASN A C 1
ATOM 582 O O . ASN A 1 82 ? -20.010 1.806 -9.751 1.00 75.31 82 ASN A O 1
ATOM 586 N N . GLN A 1 83 ? -19.290 0.637 -7.997 1.00 77.88 83 GLN A N 1
ATOM 587 C CA . GLN A 1 83 ? -19.530 -0.679 -8.601 1.00 77.88 83 GLN A CA 1
ATOM 588 C C . GLN A 1 83 ? -21.022 -0.975 -8.794 1.00 77.88 83 GLN A C 1
ATOM 590 O O . GLN A 1 83 ? -21.391 -1.675 -9.735 1.00 77.88 83 GLN A O 1
ATOM 595 N N . GLU A 1 84 ? -21.866 -0.394 -7.949 1.00 79.75 84 GLU A N 1
ATOM 596 C CA . GLU A 1 84 ? -23.324 -0.435 -8.010 1.00 79.75 84 GLU A CA 1
ATOM 597 C C . GLU A 1 84 ? -23.884 0.177 -9.299 1.00 79.75 84 GLU A C 1
ATOM 599 O O . GLU A 1 84 ? -24.892 -0.303 -9.810 1.00 79.75 84 GLU A O 1
ATOM 604 N N . MET A 1 85 ? -23.188 1.153 -9.896 1.00 83.94 85 MET A N 1
ATOM 605 C CA . MET A 1 85 ? -23.573 1.707 -11.199 1.00 83.94 85 MET A CA 1
ATOM 606 C C . MET A 1 85 ? -23.337 0.735 -12.359 1.00 83.94 85 MET A C 1
ATOM 608 O O . MET A 1 85 ? -23.863 0.937 -13.452 1.00 83.94 85 MET A O 1
ATOM 612 N N . CYS A 1 86 ? -22.518 -0.302 -12.155 1.00 86.75 86 CYS A N 1
ATOM 613 C CA . CYS A 1 86 ? -22.187 -1.271 -13.192 1.00 86.75 86 CYS A CA 1
ATOM 614 C C . CYS A 1 86 ? -21.999 -2.697 -12.634 1.00 86.75 86 CYS A C 1
ATOM 616 O O . CYS A 1 86 ? -20.874 -3.219 -12.630 1.00 86.75 86 CYS A O 1
ATOM 618 N N . PRO A 1 87 ? -23.086 -3.370 -12.204 1.00 85.19 87 PRO A N 1
ATOM 619 C CA . PRO A 1 87 ? -22.997 -4.654 -11.505 1.00 85.19 87 PRO A CA 1
ATOM 620 C C . PRO A 1 87 ? -22.317 -5.753 -12.332 1.00 85.19 87 PRO A C 1
ATOM 622 O O . PRO A 1 87 ? -21.464 -6.479 -11.822 1.00 85.19 87 PRO A O 1
ATOM 625 N N . CYS A 1 88 ? -22.606 -5.819 -13.640 1.00 89.94 88 CYS A N 1
ATOM 626 C CA . CYS A 1 88 ? -21.934 -6.750 -14.552 1.00 89.94 88 CYS A CA 1
ATOM 627 C C . CYS A 1 88 ? -20.413 -6.573 -14.497 1.00 89.94 88 CYS A C 1
ATOM 629 O O . CYS A 1 88 ? -19.691 -7.532 -14.232 1.00 89.94 88 CYS A O 1
ATOM 631 N N . TYR A 1 89 ? -19.921 -5.341 -14.677 1.00 87.88 89 TYR A N 1
ATOM 632 C CA . TYR A 1 89 ? -18.487 -5.042 -14.691 1.00 87.88 89 TYR A CA 1
ATOM 633 C C . TYR A 1 89 ? -17.833 -5.424 -13.359 1.00 87.88 89 TYR A C 1
ATOM 635 O O . TYR A 1 89 ? -16.723 -5.957 -13.349 1.00 87.88 89 TYR A O 1
ATOM 643 N N . ALA A 1 90 ? -18.522 -5.170 -12.242 1.00 84.19 90 ALA A N 1
ATOM 644 C CA . ALA A 1 90 ? -18.045 -5.490 -10.900 1.00 84.19 90 ALA A CA 1
ATOM 645 C C . ALA A 1 90 ? -17.936 -7.003 -10.636 1.00 84.19 90 ALA A C 1
ATOM 647 O O . ALA A 1 90 ? -17.040 -7.430 -9.907 1.00 84.19 90 ALA A O 1
ATOM 648 N N . SER A 1 91 ? -18.812 -7.801 -11.256 1.00 85.00 91 SER A N 1
ATOM 649 C CA . SER A 1 91 ? -18.870 -9.261 -11.089 1.00 85.00 91 SER A CA 1
ATOM 650 C C . SER A 1 91 ? -17.874 -10.051 -11.950 1.00 85.00 91 SER A C 1
ATOM 652 O O . SER A 1 91 ? -17.688 -11.245 -11.731 1.00 85.00 91 SER A O 1
ATOM 654 N N . LEU A 1 92 ? -17.212 -9.423 -12.932 1.00 84.56 92 LEU A N 1
ATOM 655 C CA . LEU A 1 92 ? -16.335 -10.143 -13.858 1.00 84.56 92 LEU A CA 1
ATOM 656 C C . LEU A 1 92 ? -15.035 -10.617 -13.201 1.00 84.56 92 LEU A C 1
ATOM 658 O O . LEU A 1 92 ? -14.249 -9.820 -12.680 1.00 84.56 92 LEU A O 1
ATOM 662 N N . THR A 1 93 ? -14.754 -11.910 -13.353 1.00 82.06 93 THR A N 1
ATOM 663 C CA . THR A 1 93 ? -13.555 -12.581 -12.843 1.00 82.06 93 THR A CA 1
ATOM 664 C C . THR A 1 93 ? -12.668 -13.155 -13.958 1.00 82.06 93 THR A C 1
ATOM 666 O O . THR A 1 93 ? -13.063 -13.277 -15.124 1.00 82.06 93 THR A O 1
ATOM 669 N N . THR A 1 94 ? -11.403 -13.410 -13.628 1.00 78.25 94 THR A N 1
ATOM 670 C CA . THR A 1 94 ? -10.447 -14.185 -14.422 1.00 78.25 94 THR A CA 1
ATOM 671 C C . THR A 1 94 ? -10.734 -15.678 -14.253 1.00 78.25 94 THR A C 1
ATOM 673 O O . THR A 1 94 ? -11.513 -16.073 -13.389 1.00 78.25 94 THR A O 1
ATOM 676 N N . HIS A 1 95 ? -10.076 -16.526 -15.047 1.00 75.25 95 HIS A N 1
ATOM 677 C CA . HIS A 1 95 ? -10.211 -17.984 -14.935 1.00 75.25 95 HIS A CA 1
ATOM 678 C C . HIS A 1 95 ? -9.861 -18.511 -13.524 1.00 75.25 95 HIS A C 1
ATOM 680 O O . HIS A 1 95 ? -10.378 -19.537 -13.101 1.00 75.25 95 HIS A O 1
ATOM 686 N N . GLY A 1 96 ? -9.028 -17.790 -12.764 1.00 69.12 96 GLY A N 1
ATOM 687 C CA . GLY A 1 96 ? -8.687 -18.111 -11.373 1.00 69.12 96 GLY A CA 1
ATOM 688 C C . GLY A 1 96 ? -9.615 -17.488 -10.324 1.00 69.12 96 GLY A C 1
ATOM 689 O O . GLY A 1 96 ? -9.183 -17.282 -9.196 1.00 69.12 96 GLY A O 1
ATOM 690 N N . GLY A 1 97 ? -10.831 -17.066 -10.691 1.00 67.62 97 GLY A N 1
ATOM 691 C CA . GLY A 1 97 ? -11.829 -16.527 -9.754 1.00 67.62 97 GLY A CA 1
ATOM 692 C C . GLY A 1 97 ? -11.538 -15.125 -9.198 1.00 67.62 97 GLY A C 1
ATOM 693 O O . GLY A 1 97 ? -12.358 -14.564 -8.477 1.00 67.62 97 GLY A O 1
ATOM 694 N N . ARG A 1 98 ? -10.407 -14.504 -9.557 1.00 69.19 98 ARG A N 1
ATOM 695 C CA . ARG A 1 98 ? -10.055 -13.134 -9.137 1.00 69.19 98 ARG A CA 1
ATOM 696 C C . ARG A 1 98 ? -10.784 -12.108 -9.995 1.00 69.19 98 ARG A C 1
ATOM 698 O O . ARG A 1 98 ? -10.940 -12.325 -11.191 1.00 69.19 98 ARG A O 1
ATOM 705 N N . ARG A 1 99 ? -11.189 -10.962 -9.444 1.00 70.12 99 ARG A N 1
ATOM 706 C CA . ARG A 1 99 ? -11.826 -9.892 -10.240 1.00 70.12 99 ARG A CA 1
ATOM 707 C C . ARG A 1 99 ? -10.910 -9.436 -11.387 1.00 70.12 99 ARG A C 1
ATOM 709 O O . ARG A 1 99 ? -9.703 -9.301 -11.210 1.00 70.12 99 ARG A O 1
ATOM 716 N N . LYS A 1 100 ? -11.480 -9.187 -12.574 1.00 69.44 100 LYS A N 1
ATOM 717 C CA . LYS A 1 100 ? -10.720 -8.789 -13.778 1.00 69.44 100 LYS A CA 1
ATOM 718 C C . LYS A 1 100 ? -10.099 -7.395 -13.681 1.00 69.44 100 LYS A C 1
ATOM 720 O O . LYS A 1 100 ? -9.115 -7.135 -14.367 1.00 69.44 100 LYS A O 1
ATOM 725 N N . LYS A 1 101 ? -10.657 -6.491 -12.871 1.00 64.50 101 LYS A N 1
ATOM 726 C CA . LYS A 1 101 ? -10.051 -5.176 -12.617 1.00 64.50 101 LYS A CA 1
ATOM 727 C C . LYS A 1 101 ? -8.985 -5.326 -11.523 1.00 64.50 101 LYS A C 1
ATOM 729 O O . LYS A 1 101 ? -9.292 -5.963 -10.517 1.00 64.50 101 LYS A O 1
ATOM 734 N N . PRO A 1 102 ? -7.801 -4.694 -11.639 1.00 54.31 102 PRO A N 1
ATOM 735 C CA . PRO A 1 102 ? -6.968 -4.480 -10.465 1.00 54.31 102 PRO A CA 1
ATOM 736 C C . PRO A 1 102 ? -7.780 -3.647 -9.466 1.00 54.31 102 PRO A C 1
ATOM 738 O O . PRO A 1 102 ? -8.137 -2.497 -9.739 1.00 54.31 102 PRO A O 1
ATOM 741 N N . THR A 1 103 ? -8.150 -4.243 -8.335 1.00 57.62 103 THR A N 1
ATOM 742 C CA . THR A 1 103 ? -8.551 -3.474 -7.160 1.00 57.62 103 THR A CA 1
ATOM 743 C C . THR A 1 103 ? -7.359 -2.602 -6.816 1.00 57.62 103 THR A C 1
ATOM 745 O O . THR A 1 103 ? -6.272 -3.126 -6.576 1.00 57.62 103 THR A O 1
ATOM 748 N N . LEU A 1 104 ? -7.526 -1.280 -6.869 1.00 63.12 104 LEU A N 1
ATOM 749 C CA . LEU A 1 104 ? -6.482 -0.409 -6.351 1.00 63.12 104 LEU A CA 1
ATOM 750 C C . LEU A 1 104 ? -6.314 -0.769 -4.872 1.00 63.12 104 LEU A C 1
ATOM 752 O O . LEU A 1 104 ? -7.317 -0.962 -4.177 1.00 63.12 104 LEU A O 1
ATOM 756 N N . PRO A 1 105 ? -5.083 -0.989 -4.408 1.00 72.38 105 PRO A N 1
ATOM 757 C CA . PRO A 1 105 ? -4.860 -1.177 -2.992 1.00 72.38 105 PRO A CA 1
ATOM 758 C C . PRO A 1 105 ? -5.269 0.092 -2.247 1.00 72.38 105 PRO A C 1
ATOM 760 O O . PRO A 1 105 ? -4.974 1.207 -2.680 1.00 72.38 105 PRO A O 1
ATOM 763 N N . ARG A 1 106 ? -5.976 -0.100 -1.134 1.00 84.50 106 ARG A N 1
ATOM 764 C CA . ARG A 1 106 ? -6.364 0.964 -0.210 1.00 84.50 106 ARG A CA 1
ATOM 765 C C . ARG A 1 106 ? -5.122 1.668 0.320 1.00 84.50 106 ARG A C 1
ATOM 767 O O . ARG A 1 106 ? -5.118 2.890 0.403 1.00 84.50 106 ARG A O 1
ATOM 774 N N . ILE A 1 107 ? -4.074 0.897 0.618 1.00 90.25 107 ILE A N 1
ATOM 775 C CA . ILE A 1 107 ? -2.743 1.383 0.994 1.00 90.25 107 ILE A CA 1
ATOM 776 C C . ILE A 1 107 ? -1.699 0.686 0.119 1.00 90.25 107 ILE A C 1
ATOM 778 O O . ILE A 1 107 ? -1.686 -0.541 0.041 1.00 90.25 107 ILE A O 1
ATOM 782 N N . LEU A 1 108 ? -0.808 1.446 -0.510 1.00 87.06 108 LEU A N 1
ATOM 783 C CA . LEU A 1 108 ? 0.333 0.946 -1.277 1.00 87.06 108 LEU A CA 1
ATOM 784 C C . LEU A 1 108 ? 1.627 1.541 -0.728 1.00 87.06 108 LEU A C 1
ATOM 786 O O . LEU A 1 108 ? 1.739 2.746 -0.533 1.00 87.06 108 LEU A O 1
ATOM 790 N N . LEU A 1 109 ? 2.607 0.682 -0.500 1.00 89.38 109 LEU A N 1
ATOM 791 C CA . LEU A 1 109 ? 3.945 1.010 -0.037 1.00 89.38 109 LEU A CA 1
ATOM 792 C C . LEU A 1 109 ? 4.883 0.801 -1.213 1.00 89.38 109 LEU A C 1
ATOM 794 O O . LEU A 1 109 ? 4.957 -0.307 -1.749 1.00 89.38 109 LEU A O 1
ATOM 798 N N . ASN A 1 110 ? 5.567 1.863 -1.617 1.00 83.62 110 ASN A N 1
ATOM 799 C CA . ASN A 1 110 ? 6.538 1.817 -2.696 1.00 83.62 110 ASN A CA 1
ATOM 800 C C . ASN A 1 110 ? 7.895 2.272 -2.161 1.00 83.62 110 ASN A C 1
ATOM 802 O O . ASN A 1 110 ? 8.092 3.454 -1.876 1.00 83.62 110 ASN A O 1
ATOM 806 N N . ASP A 1 111 ? 8.791 1.304 -2.007 1.00 84.69 111 ASP A N 1
ATOM 807 C CA . ASP A 1 111 ? 10.166 1.456 -1.538 1.00 84.69 111 ASP A CA 1
ATOM 808 C C . ASP A 1 111 ? 10.332 2.201 -0.199 1.00 84.69 111 ASP A C 1
ATOM 810 O O . ASP A 1 111 ? 11.264 2.979 0.016 1.00 84.69 111 ASP A O 1
ATOM 814 N N . VAL A 1 112 ? 9.405 1.976 0.733 1.00 87.69 112 VAL A N 1
ATOM 815 C CA . VAL A 1 112 ? 9.336 2.723 1.992 1.00 87.69 112 VAL A CA 1
ATOM 816 C C . VAL A 1 112 ? 10.524 2.391 2.893 1.00 87.69 112 VAL A C 1
ATOM 818 O O . VAL A 1 112 ? 10.722 1.253 3.317 1.00 87.69 112 VAL A O 1
ATOM 821 N N . SER A 1 113 ? 11.299 3.412 3.244 1.00 86.56 113 SER A N 1
ATOM 822 C CA . SER A 1 113 ? 12.443 3.306 4.150 1.00 86.56 113 SER A CA 1
ATOM 823 C C . SER A 1 113 ? 12.363 4.343 5.266 1.00 86.56 113 SER A C 1
ATOM 825 O O . SER A 1 113 ? 11.804 5.428 5.102 1.00 86.56 113 SER A O 1
ATOM 827 N N . CYS A 1 114 ? 12.949 4.026 6.419 1.00 86.56 114 CYS A N 1
ATOM 828 C CA . CYS A 1 114 ? 12.921 4.889 7.598 1.00 86.56 114 CYS A CA 1
ATOM 829 C C . CYS A 1 114 ? 14.264 4.887 8.313 1.00 86.56 114 CYS A C 1
ATOM 831 O O . CYS A 1 114 ? 14.811 3.821 8.610 1.00 86.56 114 CYS A O 1
ATOM 833 N N . MET A 1 115 ? 14.755 6.080 8.639 1.00 85.44 115 MET A N 1
ATOM 834 C CA . MET A 1 115 ? 15.927 6.284 9.478 1.00 85.44 115 MET A CA 1
ATOM 835 C C . MET A 1 115 ? 15.551 6.989 10.779 1.00 85.44 115 MET A C 1
ATOM 837 O O . MET A 1 115 ? 14.777 7.944 10.782 1.00 85.44 115 MET A O 1
ATOM 841 N N . ARG A 1 116 ? 16.146 6.547 11.886 1.00 78.56 116 ARG A N 1
ATOM 842 C CA . ARG A 1 116 ? 16.058 7.207 13.192 1.00 78.56 116 ARG A CA 1
ATOM 843 C C . ARG A 1 116 ? 17.445 7.215 13.819 1.00 78.56 116 ARG A C 1
ATOM 845 O O . ARG A 1 116 ? 18.096 6.179 13.845 1.00 78.56 116 ARG A O 1
ATOM 852 N N . ASN A 1 117 ? 17.907 8.375 14.292 1.00 82.06 117 ASN A N 1
ATOM 853 C CA . ASN A 1 117 ? 19.239 8.546 14.893 1.00 82.06 117 ASN A CA 1
ATOM 854 C C . ASN A 1 117 ? 20.371 7.937 14.038 1.00 82.06 117 ASN A C 1
ATOM 856 O O . ASN A 1 117 ? 21.186 7.165 14.530 1.00 82.06 117 ASN A O 1
ATOM 860 N N . ALA A 1 118 ? 20.369 8.232 12.733 1.00 77.75 118 ALA A N 1
ATOM 861 C CA . ALA A 1 118 ? 21.300 7.691 11.732 1.00 77.75 118 ALA A CA 1
ATOM 862 C C . ALA A 1 118 ? 21.265 6.160 11.509 1.00 77.75 118 ALA A C 1
ATOM 864 O O . ALA A 1 118 ? 21.984 5.657 10.647 1.00 77.75 118 ALA A O 1
ATOM 865 N N . GLN A 1 119 ? 20.392 5.411 12.188 1.00 76.81 119 GLN A N 1
ATOM 866 C CA . GLN A 1 119 ? 20.187 3.983 11.943 1.00 76.81 119 GLN A CA 1
ATOM 867 C C . GLN A 1 119 ? 18.999 3.744 11.005 1.00 76.81 119 GLN A C 1
ATOM 869 O O . GLN A 1 119 ? 17.935 4.347 11.157 1.00 76.81 119 GLN A O 1
ATOM 874 N N . LYS A 1 120 ? 19.167 2.840 10.030 1.00 80.31 120 LYS A N 1
ATOM 875 C CA . LYS A 1 120 ? 18.075 2.383 9.154 1.00 80.31 120 LYS A CA 1
ATOM 876 C C . LYS A 1 120 ? 17.179 1.410 9.920 1.00 80.31 120 LYS A C 1
ATOM 878 O O . LYS A 1 120 ? 17.585 0.270 10.139 1.00 80.31 120 LYS A O 1
ATOM 883 N N . ILE A 1 121 ? 15.976 1.862 10.267 1.00 87.44 121 ILE A N 1
ATOM 884 C CA . ILE A 1 121 ? 14.948 1.084 10.971 1.00 87.44 121 ILE A CA 1
ATOM 885 C C . ILE A 1 121 ? 14.114 0.259 9.985 1.00 87.44 121 ILE A C 1
ATOM 887 O O . ILE A 1 121 ? 13.837 -0.905 10.240 1.00 87.44 121 ILE A O 1
ATOM 891 N N . LEU A 1 122 ? 13.742 0.848 8.843 1.00 86.81 122 LEU A N 1
ATOM 892 C CA . LEU A 1 122 ? 13.012 0.176 7.761 1.00 86.81 122 LEU A CA 1
ATOM 893 C C . LEU A 1 122 ? 13.788 0.328 6.455 1.00 86.81 122 LEU A C 1
ATOM 895 O O . LEU A 1 122 ? 14.367 1.390 6.207 1.00 86.81 122 LEU A O 1
ATOM 899 N N . ARG A 1 123 ? 13.797 -0.719 5.626 1.00 89.25 123 ARG A N 1
ATOM 900 C CA . ARG A 1 123 ? 14.568 -0.773 4.379 1.00 89.25 123 ARG A CA 1
ATOM 901 C C . ARG A 1 123 ? 13.682 -1.295 3.255 1.00 89.25 123 ARG A C 1
ATOM 903 O O . ARG A 1 123 ? 13.233 -2.431 3.344 1.00 89.25 123 ARG A O 1
ATOM 910 N N . HIS A 1 124 ? 13.477 -0.476 2.227 1.00 80.88 124 HIS A N 1
ATOM 911 C CA . HIS A 1 124 ? 12.884 -0.874 0.947 1.00 80.88 124 HIS A CA 1
ATOM 912 C C . HIS A 1 124 ? 11.575 -1.674 1.084 1.00 80.88 124 HIS A C 1
ATOM 914 O O . HIS A 1 124 ? 11.364 -2.699 0.433 1.00 80.88 124 HIS A O 1
ATOM 920 N N . VAL A 1 125 ? 10.687 -1.224 1.976 1.00 84.81 125 VAL A N 1
ATOM 921 C CA . VAL A 1 125 ? 9.427 -1.908 2.268 1.00 84.81 125 VAL A CA 1
ATOM 922 C C . VAL A 1 125 ? 8.442 -1.657 1.133 1.00 84.81 125 VAL A C 1
ATOM 924 O O . VAL A 1 125 ? 7.998 -0.533 0.897 1.00 84.81 125 VAL A O 1
ATOM 927 N N . ASN A 1 126 ? 8.077 -2.738 0.455 1.00 81.88 126 ASN A N 1
ATOM 928 C CA . ASN A 1 126 ? 7.083 -2.757 -0.606 1.00 81.88 126 ASN A CA 1
ATOM 929 C C . ASN A 1 126 ? 5.906 -3.628 -0.172 1.00 81.88 126 ASN A C 1
ATOM 931 O O . ASN A 1 126 ? 6.090 -4.663 0.466 1.00 81.88 126 ASN A O 1
ATOM 935 N N . GLY A 1 127 ? 4.688 -3.221 -0.507 1.00 82.56 127 GLY A N 1
ATOM 936 C CA . GLY A 1 127 ? 3.509 -3.976 -0.107 1.00 82.56 127 GLY A CA 1
ATOM 937 C C . GLY A 1 127 ? 2.214 -3.248 -0.399 1.00 82.56 127 GLY A C 1
ATOM 938 O O . GLY A 1 127 ? 2.198 -2.050 -0.656 1.00 82.56 127 GLY A O 1
ATOM 939 N N . SER A 1 128 ? 1.110 -3.979 -0.365 1.00 82.44 128 SER A N 1
ATOM 940 C CA . SER A 1 128 ? -0.202 -3.426 -0.671 1.00 82.44 128 SER A CA 1
ATOM 941 C C . SER A 1 128 ? -1.279 -4.052 0.201 1.00 82.44 128 SER A C 1
ATOM 943 O O . SER A 1 128 ? -1.317 -5.272 0.358 1.00 82.44 128 SER A O 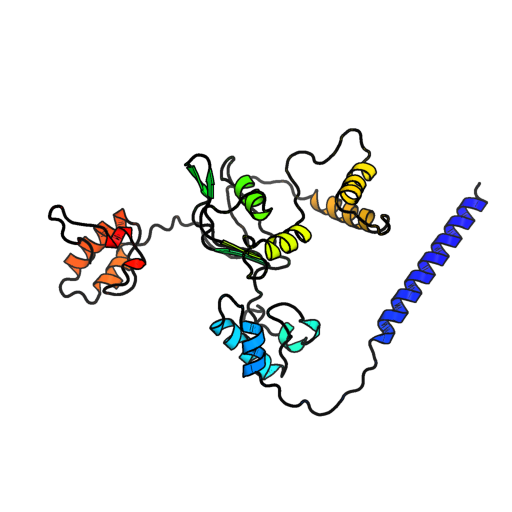1
ATOM 945 N N . VAL A 1 129 ? -2.179 -3.222 0.718 1.00 83.81 129 VAL A N 1
ATOM 946 C CA . VAL A 1 129 ? -3.356 -3.628 1.488 1.00 83.81 129 VAL A CA 1
ATOM 947 C C . VAL A 1 129 ? -4.588 -3.214 0.701 1.00 83.81 129 VAL A C 1
ATOM 949 O O . VAL A 1 129 ? -4.731 -2.050 0.332 1.00 83.81 129 VAL A O 1
ATOM 952 N N . HIS A 1 130 ? -5.467 -4.166 0.406 1.00 79.81 130 HIS A N 1
ATOM 953 C CA . HIS A 1 130 ? -6.739 -3.911 -0.272 1.0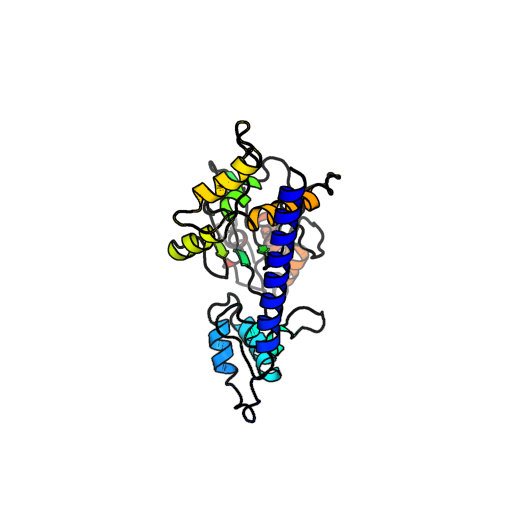0 79.81 130 HIS A CA 1
ATOM 954 C C . HIS A 1 130 ? -7.866 -3.700 0.743 1.00 79.81 130 HIS A C 1
ATOM 956 O O . HIS A 1 130 ? -7.734 -4.071 1.907 1.00 79.81 130 HIS A O 1
ATOM 962 N N . ASP A 1 131 ? -8.984 -3.127 0.295 1.00 77.38 131 ASP A N 1
ATOM 963 C CA . ASP A 1 131 ? -10.195 -3.038 1.115 1.00 77.38 131 ASP A CA 1
ATOM 964 C C . ASP A 1 131 ? -10.607 -4.428 1.631 1.00 77.38 131 ASP A C 1
ATOM 966 O O . ASP A 1 131 ? -10.606 -5.403 0.875 1.00 77.38 131 ASP A O 1
ATOM 970 N N . GLY A 1 132 ? -10.938 -4.515 2.922 1.00 75.75 132 GLY A N 1
ATOM 971 C CA . GLY A 1 132 ? -11.259 -5.776 3.604 1.00 75.75 132 GLY A CA 1
ATOM 972 C C . GLY A 1 132 ? -10.053 -6.682 3.887 1.00 75.75 132 GLY A C 1
ATOM 973 O O . GLY A 1 132 ? -10.228 -7.764 4.439 1.00 75.75 132 GLY A O 1
ATOM 974 N N . GLY A 1 133 ? -8.839 -6.265 3.516 1.00 70.31 133 GLY A N 1
ATOM 975 C CA . GLY A 1 133 ? -7.606 -6.971 3.846 1.00 70.31 133 GLY A CA 1
ATOM 976 C C . GLY A 1 133 ? -7.129 -6.671 5.265 1.00 70.31 133 GLY A C 1
ATOM 977 O O . GL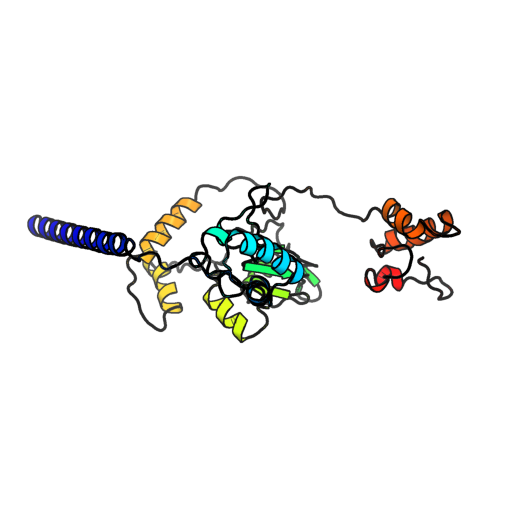Y A 1 133 ? -7.339 -5.578 5.787 1.00 70.31 133 GLY A O 1
ATOM 978 N N . ALA A 1 134 ? -6.431 -7.633 5.864 1.00 80.38 134 ALA A N 1
ATOM 979 C CA . ALA A 1 134 ? -5.743 -7.469 7.137 1.00 80.38 134 ALA A CA 1
ATOM 980 C C . ALA A 1 134 ? -4.230 -7.583 6.916 1.00 80.38 134 ALA A C 1
ATOM 982 O O . ALA A 1 134 ? -3.769 -8.529 6.282 1.00 80.38 134 ALA A O 1
ATOM 983 N N . LEU A 1 135 ? -3.463 -6.624 7.440 1.00 82.31 135 LEU A N 1
ATOM 984 C CA . LEU A 1 135 ? -2.002 -6.669 7.449 1.00 82.31 135 LEU A CA 1
ATOM 985 C C . LEU A 1 135 ? -1.523 -7.012 8.859 1.00 82.31 135 LEU A C 1
ATOM 987 O O . LEU A 1 135 ? -1.696 -6.217 9.781 1.00 82.31 135 LEU A O 1
ATOM 991 N N . VAL A 1 136 ? -0.882 -8.169 9.011 1.00 85.56 136 VAL A N 1
ATOM 992 C CA . VAL A 1 136 ? -0.285 -8.592 10.282 1.00 85.56 136 VAL A CA 1
ATOM 993 C C . VAL A 1 136 ? 1.225 -8.390 10.226 1.00 85.56 136 VAL A C 1
ATOM 995 O O . VAL A 1 136 ? 1.907 -8.927 9.353 1.00 85.56 136 VAL A O 1
ATOM 998 N N . LEU A 1 137 ? 1.754 -7.620 11.177 1.00 83.75 137 LEU A N 1
ATOM 999 C CA . LEU A 1 137 ? 3.187 -7.379 11.332 1.00 83.75 137 LEU A CA 1
ATOM 1000 C C . LEU A 1 137 ? 3.718 -8.228 12.480 1.00 83.75 137 LEU A C 1
ATOM 1002 O O . LEU A 1 137 ? 3.501 -7.915 13.649 1.00 83.75 137 LEU A O 1
ATOM 1006 N N . LYS A 1 138 ? 4.448 -9.288 12.154 1.00 82.69 138 LYS A N 1
ATOM 1007 C CA . LYS A 1 138 ? 5.187 -10.075 13.147 1.00 82.69 138 LYS A CA 1
ATOM 1008 C C . LYS A 1 138 ? 6.623 -9.559 13.247 1.00 82.69 138 LYS A C 1
ATOM 1010 O O . LYS A 1 138 ? 7.034 -8.761 12.412 1.00 82.69 138 LYS A O 1
ATOM 1015 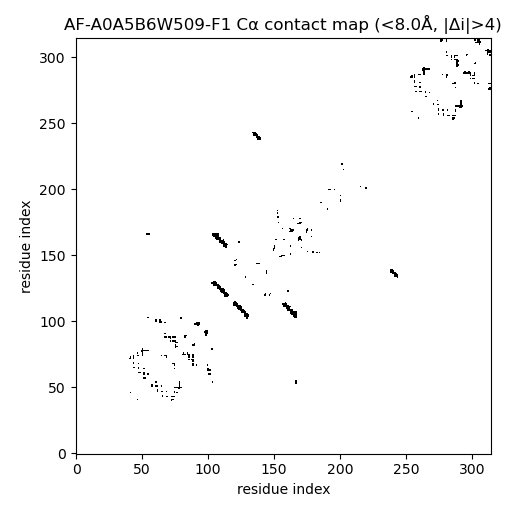N N . GLY A 1 139 ? 7.367 -9.916 14.298 1.00 78.38 139 GLY A N 1
ATOM 1016 C CA . GLY A 1 139 ? 8.743 -9.433 14.482 1.00 78.38 139 GLY A CA 1
ATOM 1017 C C . GLY A 1 139 ? 9.313 -9.530 15.880 1.00 78.38 139 GLY A C 1
ATOM 1018 O O . GLY A 1 139 ? 8.555 -9.378 16.832 1.00 78.38 139 GLY A O 1
ATOM 1019 N N . SER A 1 140 ? 10.640 -9.632 15.996 1.00 81.06 140 SER A N 1
ATOM 1020 C CA . SER A 1 140 ? 11.343 -9.441 17.271 1.00 81.06 140 SER A CA 1
ATOM 1021 C C . SER A 1 140 ? 11.085 -8.046 17.842 1.00 81.06 140 SER A C 1
ATOM 1023 O O . SER A 1 140 ? 10.726 -7.113 17.112 1.00 81.06 140 SER A O 1
ATOM 1025 N N . ASN A 1 141 ? 11.291 -7.867 19.144 1.00 77.50 141 ASN A N 1
ATOM 1026 C CA . ASN A 1 141 ? 11.343 -6.520 19.707 1.00 77.50 141 ASN A CA 1
ATOM 1027 C C . ASN A 1 141 ? 12.384 -5.683 18.940 1.00 77.50 141 ASN A C 1
ATOM 1029 O O . ASN A 1 141 ? 13.356 -6.219 18.407 1.00 77.50 141 ASN A O 1
ATOM 1033 N N . ASP A 1 142 ? 12.082 -4.397 18.763 1.00 79.75 142 ASP A N 1
ATOM 1034 C CA . ASP A 1 142 ? 12.900 -3.431 18.015 1.00 79.75 142 ASP A CA 1
ATOM 1035 C C . ASP A 1 142 ? 13.074 -3.675 16.506 1.00 79.75 142 ASP A C 1
ATOM 1037 O O . ASP A 1 142 ? 13.786 -2.930 15.837 1.00 79.75 142 ASP A O 1
ATOM 1041 N N . SER A 1 143 ? 12.319 -4.603 15.904 1.00 80.44 143 SER A N 1
ATOM 1042 C CA . SER A 1 143 ? 12.313 -4.803 14.443 1.00 80.44 143 SER A CA 1
ATOM 1043 C C . SER A 1 143 ? 11.679 -3.653 13.636 1.00 80.44 143 SER A C 1
ATOM 1045 O O . SER A 1 143 ? 11.552 -3.741 12.419 1.00 80.44 143 SER A O 1
ATOM 1047 N N . GLY A 1 144 ? 11.219 -2.588 14.302 1.00 82.62 144 GLY A N 1
ATOM 1048 C CA . GLY A 1 144 ? 10.624 -1.419 13.651 1.00 82.62 144 GLY A CA 1
ATOM 1049 C C . GLY A 1 144 ? 9.113 -1.490 13.397 1.00 82.62 144 GLY A C 1
ATOM 1050 O O . GLY A 1 144 ? 8.587 -0.584 12.759 1.00 82.62 144 GLY A O 1
ATOM 1051 N N . LYS A 1 145 ? 8.385 -2.491 13.920 1.00 86.50 145 LYS A N 1
ATOM 1052 C CA . LYS A 1 145 ? 6.915 -2.620 13.754 1.00 86.50 145 LYS A CA 1
ATOM 1053 C C . LYS A 1 145 ? 6.147 -1.384 14.207 1.00 86.50 145 LYS A C 1
ATOM 1055 O O . LYS A 1 145 ? 5.364 -0.831 13.446 1.00 86.50 145 LYS A O 1
ATOM 1060 N N . THR A 1 146 ? 6.398 -0.928 15.433 1.00 82.75 146 THR A N 1
ATOM 1061 C CA . THR A 1 146 ? 5.743 0.268 15.974 1.00 82.75 146 THR A CA 1
ATOM 1062 C C . THR A 1 146 ? 6.111 1.496 15.153 1.00 82.75 146 THR A C 1
ATOM 1064 O O . THR A 1 146 ? 5.247 2.304 14.846 1.00 82.75 146 THR A O 1
ATOM 1067 N N . THR A 1 147 ? 7.369 1.608 14.713 1.00 83.94 147 THR A N 1
ATOM 1068 C CA . THR A 1 147 ? 7.812 2.686 13.816 1.00 83.94 147 THR A CA 1
ATOM 1069 C C . THR A 1 147 ? 7.052 2.666 12.490 1.00 83.94 147 THR A C 1
ATOM 1071 O O . THR A 1 147 ? 6.619 3.714 12.019 1.00 83.94 147 THR A O 1
ATOM 1074 N N . PHE A 1 148 ? 6.853 1.484 11.908 1.00 89.25 148 PHE A N 1
ATOM 1075 C CA . PHE A 1 148 ? 6.100 1.294 10.674 1.00 89.25 148 PHE A CA 1
ATOM 1076 C C . PHE A 1 148 ? 4.609 1.616 10.846 1.00 89.25 148 PHE A C 1
ATOM 1078 O O . PHE A 1 148 ? 4.049 2.364 10.051 1.00 89.25 148 PHE A O 1
ATOM 1085 N N . LEU A 1 149 ? 3.977 1.125 11.915 1.00 88.56 149 LEU A N 1
ATOM 1086 C CA . LEU A 1 149 ? 2.583 1.434 12.231 1.00 88.56 149 LEU A CA 1
ATOM 1087 C C . LEU A 1 149 ? 2.388 2.935 12.492 1.00 88.56 149 LEU A C 1
ATOM 1089 O O . LEU A 1 149 ? 1.464 3.530 11.949 1.00 88.56 149 LEU A O 1
ATOM 1093 N N . CYS A 1 150 ? 3.291 3.579 13.236 1.00 86.62 150 CYS A N 1
ATOM 1094 C CA . CYS A 1 150 ? 3.259 5.027 13.448 1.00 86.62 150 CYS A CA 1
ATOM 1095 C C . CYS A 1 150 ? 3.407 5.816 12.139 1.00 86.62 150 CYS A C 1
ATOM 1097 O O . CYS A 1 150 ? 2.798 6.876 11.991 1.00 86.62 150 CYS A O 1
ATOM 1099 N N . MET A 1 151 ? 4.192 5.308 11.187 1.00 88.12 151 MET A N 1
ATOM 1100 C CA . MET A 1 151 ? 4.319 5.907 9.861 1.00 88.12 151 MET A CA 1
ATOM 1101 C C . MET A 1 151 ? 3.015 5.782 9.066 1.00 88.12 151 MET A C 1
ATOM 1103 O O . MET A 1 151 ? 2.544 6.772 8.512 1.00 88.12 151 MET A O 1
ATOM 1107 N N . LEU A 1 152 ? 2.381 4.603 9.081 1.00 90.06 152 LEU A N 1
ATOM 1108 C CA . LEU A 1 152 ? 1.050 4.409 8.499 1.00 90.06 152 LEU A CA 1
ATOM 1109 C C . LEU A 1 152 ? -0.004 5.302 9.164 1.00 90.06 152 LEU A C 1
ATOM 1111 O O . LEU A 1 152 ? -0.851 5.849 8.471 1.00 90.06 152 LEU A O 1
ATOM 1115 N N . ALA A 1 153 ? 0.069 5.523 10.475 1.00 87.44 153 ALA A N 1
ATOM 1116 C CA . ALA A 1 153 ? -0.819 6.433 11.204 1.00 87.44 153 ALA A CA 1
ATOM 1117 C C . ALA A 1 153 ? -0.553 7.928 10.939 1.00 87.44 153 ALA A C 1
ATOM 1119 O O . ALA A 1 153 ? -1.263 8.807 11.443 1.00 87.44 153 ALA A O 1
ATOM 1120 N N . GLY A 1 154 ? 0.494 8.242 10.171 1.00 85.19 154 GLY A N 1
ATOM 1121 C CA . GLY A 1 154 ? 0.879 9.609 9.856 1.00 85.19 154 GLY A CA 1
ATOM 1122 C C . GLY A 1 154 ? 1.541 10.360 11.013 1.00 85.19 154 GLY A C 1
ATOM 1123 O O . GLY A 1 154 ? 1.515 11.588 11.020 1.00 85.19 154 GLY A O 1
ATOM 1124 N N . PHE A 1 155 ? 2.103 9.669 12.011 1.00 83.50 155 PHE A N 1
ATOM 1125 C CA . PHE A 1 155 ? 2.911 10.301 13.067 1.00 83.50 155 PHE A CA 1
ATOM 1126 C C . PHE A 1 155 ? 4.355 10.558 12.631 1.00 83.50 155 PHE A C 1
ATOM 1128 O O . PHE A 1 155 ? 5.040 11.400 13.208 1.00 83.50 155 PHE A O 1
ATOM 1135 N N . SER A 1 156 ? 4.826 9.846 11.610 1.00 84.44 156 SER A N 1
ATOM 1136 C CA . SER A 1 156 ? 6.139 10.041 11.005 1.00 84.44 156 SER A CA 1
ATOM 1137 C C . SER A 1 156 ? 6.051 9.904 9.489 1.00 84.44 156 SER A C 1
ATOM 1139 O O . SER A 1 156 ? 5.141 9.271 8.957 1.00 84.44 156 SER A O 1
ATOM 1141 N N . ARG A 1 157 ? 7.002 10.522 8.784 1.00 84.94 157 ARG A N 1
ATOM 1142 C CA . ARG A 1 157 ? 7.138 10.396 7.330 1.00 84.94 157 ARG A CA 1
ATOM 1143 C C . 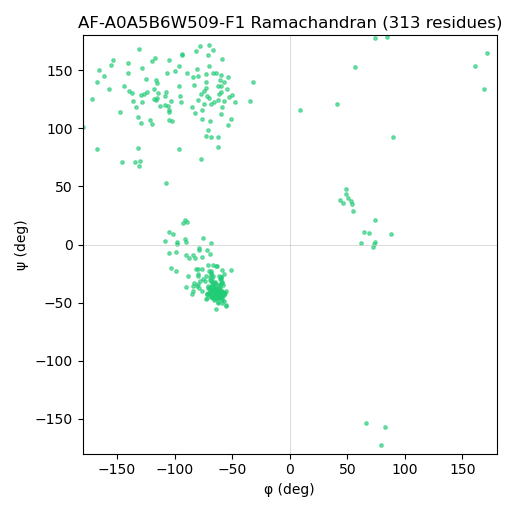ARG A 1 157 ? 8.229 9.381 6.985 1.00 84.94 157 ARG A C 1
ATOM 1145 O O . ARG A 1 157 ? 9.192 9.254 7.748 1.00 84.94 157 ARG A O 1
ATOM 1152 N N . PRO A 1 158 ? 8.111 8.678 5.847 1.00 89.88 158 PRO A N 1
ATOM 1153 C CA . PRO A 1 158 ? 9.217 7.890 5.326 1.00 89.88 158 PRO A CA 1
ATOM 1154 C C . PRO A 1 158 ? 10.431 8.781 5.040 1.00 89.88 158 PRO A C 1
ATOM 1156 O O . PRO A 1 158 ? 10.292 9.935 4.639 1.00 89.88 158 PRO A O 1
ATOM 1159 N N . SER A 1 159 ? 11.630 8.240 5.248 1.00 87.62 159 SER A N 1
ATOM 1160 C CA . SER A 1 159 ? 12.887 8.895 4.860 1.00 87.62 159 SER A CA 1
ATOM 1161 C C . SER A 1 159 ? 13.178 8.721 3.366 1.00 87.62 159 SER A C 1
ATOM 1163 O O . SER A 1 159 ? 13.891 9.533 2.788 1.00 87.62 159 SER A O 1
ATOM 1165 N N . ALA A 1 160 ? 12.641 7.661 2.754 1.00 87.12 160 ALA A N 1
ATOM 1166 C CA . ALA A 1 160 ? 12.640 7.419 1.314 1.00 87.12 160 ALA A CA 1
ATOM 1167 C C . ALA A 1 160 ? 11.436 6.541 0.930 1.00 87.12 160 ALA A C 1
ATOM 1169 O O . ALA A 1 160 ? 10.887 5.841 1.787 1.00 87.12 160 ALA A O 1
ATOM 1170 N N . GLY A 1 161 ? 11.044 6.579 -0.343 1.00 87.94 161 GLY A N 1
ATOM 1171 C CA . GLY A 1 161 ? 9.837 5.916 -0.838 1.00 87.94 161 GLY A CA 1
ATOM 1172 C C . GLY A 1 161 ? 8.556 6.699 -0.545 1.00 87.94 161 GLY A C 1
ATOM 1173 O O . GLY A 1 161 ? 8.595 7.836 -0.075 1.00 87.94 161 GLY A O 1
ATOM 1174 N N . GLN A 1 162 ? 7.412 6.083 -0.838 1.00 89.75 162 GLN A N 1
ATOM 1175 C CA . GLN A 1 162 ? 6.093 6.714 -0.726 1.00 89.75 162 GLN A CA 1
ATOM 1176 C C . GLN A 1 162 ? 5.037 5.748 -0.183 1.00 89.75 162 GLN A C 1
ATOM 1178 O O . GLN A 1 162 ? 5.066 4.543 -0.453 1.00 89.75 162 GLN A O 1
ATOM 1183 N N . ILE A 1 163 ? 4.079 6.311 0.553 1.00 92.50 163 ILE A N 1
ATOM 1184 C CA . ILE A 1 163 ? 2.880 5.617 1.022 1.00 92.50 163 ILE A CA 1
ATOM 1185 C C . ILE A 1 163 ? 1.695 6.244 0.298 1.00 92.50 163 ILE A C 1
ATOM 1187 O O . ILE A 1 163 ? 1.442 7.440 0.420 1.00 92.50 163 ILE A O 1
ATOM 1191 N N . LEU A 1 164 ? 0.976 5.435 -0.470 1.00 88.94 164 LEU A N 1
ATOM 1192 C CA . LEU A 1 164 ? -0.158 5.880 -1.264 1.00 88.94 164 LEU A CA 1
ATOM 1193 C C . LEU A 1 164 ? -1.450 5.361 -0.636 1.00 88.94 164 LEU A C 1
ATOM 1195 O O . LEU A 1 164 ? -1.596 4.160 -0.414 1.00 88.94 164 LEU A O 1
ATOM 1199 N N . TRP A 1 165 ? -2.398 6.257 -0.395 1.00 90.88 165 TRP A N 1
ATOM 1200 C CA . TRP A 1 165 ? -3.766 5.938 -0.014 1.00 90.88 165 TRP A CA 1
ATOM 1201 C C . TRP A 1 165 ? -4.682 6.180 -1.212 1.00 90.88 165 TRP A C 1
ATOM 1203 O O . TRP A 1 165 ? -4.741 7.290 -1.734 1.00 90.88 165 TRP A O 1
ATOM 1213 N N . ASN A 1 166 ? -5.373 5.141 -1.687 1.00 82.31 166 ASN A N 1
ATOM 1214 C CA . ASN A 1 166 ? -6.171 5.204 -2.921 1.00 82.31 166 ASN A CA 1
ATOM 1215 C C . ASN A 1 166 ? -5.395 5.776 -4.133 1.00 82.31 166 ASN A C 1
ATOM 1217 O O . ASN A 1 166 ? -5.953 6.529 -4.926 1.00 82.31 166 ASN A O 1
ATOM 1221 N N . ASP A 1 167 ? -4.115 5.405 -4.276 1.00 79.19 167 ASP A N 1
ATOM 1222 C CA . ASP A 1 167 ? -3.182 5.908 -5.311 1.00 79.19 167 ASP A CA 1
ATOM 1223 C C . ASP A 1 167 ? -2.764 7.389 -5.150 1.00 79.19 167 ASP A C 1
ATOM 1225 O O . ASP A 1 167 ? -2.114 7.958 -6.025 1.00 79.19 167 ASP A O 1
ATOM 1229 N N . HIS A 1 168 ? -3.092 8.019 -4.019 1.00 84.38 168 HIS A N 1
ATOM 1230 C CA . HIS A 1 168 ? -2.667 9.375 -3.678 1.00 84.38 168 HIS A CA 1
ATOM 1231 C C . HIS A 1 168 ? -1.615 9.359 -2.570 1.00 84.38 168 HIS A C 1
ATOM 1233 O O . HIS A 1 168 ? -1.804 8.720 -1.539 1.00 84.38 168 HIS A O 1
ATOM 1239 N N . ASP A 1 169 ? -0.512 10.083 -2.757 1.00 87.94 169 ASP A N 1
ATOM 1240 C CA . ASP A 1 169 ? 0.540 10.174 -1.743 1.00 87.94 169 ASP A CA 1
ATOM 1241 C C . ASP A 1 169 ? 0.037 10.900 -0.489 1.00 87.94 169 ASP A C 1
ATOM 1243 O O . ASP A 1 169 ? -0.395 12.057 -0.546 1.00 87.94 169 ASP A O 1
ATOM 1247 N N . ILE A 1 170 ? 0.124 10.219 0.657 1.00 89.81 170 ILE A N 1
ATOM 1248 C CA . ILE A 1 170 ? -0.291 10.757 1.956 1.00 89.81 170 ILE A CA 1
ATOM 1249 C C . ILE A 1 170 ? 0.635 11.875 2.454 1.00 89.81 170 ILE A C 1
ATOM 1251 O O . ILE A 1 170 ? 0.327 12.518 3.452 1.00 89.81 170 ILE A O 1
ATOM 1255 N N . SER A 1 171 ? 1.771 12.128 1.797 1.00 83.06 171 SER A N 1
ATOM 1256 C CA . SER A 1 171 ? 2.648 13.260 2.109 1.00 83.06 171 SER A CA 1
ATOM 1257 C C . SER A 1 171 ? 2.018 14.619 1.756 1.00 83.06 171 SER A C 1
ATOM 1259 O O . SER A 1 171 ? 2.381 15.642 2.347 1.00 83.06 171 SER A O 1
ATOM 1261 N N . GLN A 1 172 ? 1.049 14.633 0.832 1.00 83.19 172 GLN A N 1
ATOM 1262 C CA . GLN A 1 172 ? 0.358 15.834 0.361 1.00 83.19 172 GLN A CA 1
ATOM 1263 C C . GLN A 1 172 ? -0.682 16.303 1.387 1.00 83.19 172 GLN A C 1
ATOM 1265 O O . GLN A 1 172 ? -1.533 15.525 1.805 1.00 83.19 172 GLN A O 1
ATOM 1270 N N . SER A 1 173 ? -0.675 17.587 1.765 1.00 76.81 173 SER A N 1
ATOM 1271 C CA . SER A 1 173 ? -1.493 18.118 2.875 1.00 76.81 173 SER A CA 1
ATOM 1272 C C . SER A 1 173 ? -3.003 17.879 2.728 1.00 76.81 173 SER A C 1
ATOM 1274 O O . SER A 1 173 ? -3.651 17.463 3.688 1.00 76.81 173 SER A O 1
ATOM 1276 N N . GLY A 1 174 ? -3.563 18.090 1.533 1.00 77.62 174 GLY A N 1
ATOM 1277 C CA . GLY A 1 174 ? -4.991 17.868 1.270 1.00 77.62 174 GLY A CA 1
ATOM 1278 C C . GLY A 1 174 ? -5.402 16.393 1.350 1.00 77.62 174 GLY A C 1
ATOM 1279 O O . GLY A 1 174 ? -6.452 16.071 1.902 1.00 77.62 174 GLY A O 1
ATOM 1280 N N . ILE A 1 175 ? -4.545 15.494 0.861 1.00 84.19 175 ILE A N 1
ATOM 1281 C CA . ILE A 1 175 ? -4.757 14.041 0.924 1.00 84.19 175 ILE A CA 1
ATOM 1282 C C . ILE A 1 175 ? -4.580 13.542 2.356 1.00 84.19 175 ILE A C 1
ATOM 1284 O O . ILE A 1 175 ? -5.389 12.759 2.843 1.00 84.19 175 ILE A O 1
ATOM 1288 N N . PHE A 1 176 ? -3.559 14.034 3.056 1.00 85.44 176 PHE A N 1
ATOM 1289 C CA . PHE A 1 176 ? -3.257 13.648 4.427 1.00 85.44 176 PHE A CA 1
ATOM 1290 C C . PHE A 1 176 ? -4.421 13.924 5.380 1.00 85.44 176 PHE A C 1
ATOM 1292 O O . PHE A 1 176 ? -4.746 13.079 6.211 1.00 85.44 176 PHE A O 1
ATOM 1299 N N . HIS A 1 177 ? -5.080 15.079 5.238 1.00 80.06 177 HIS A N 1
ATOM 1300 C CA . HIS A 1 177 ? -6.258 15.414 6.036 1.00 80.06 177 HIS A CA 1
ATOM 1301 C C . HIS A 1 177 ? -7.398 14.408 5.813 1.00 80.06 177 HIS A C 1
ATOM 1303 O O . HIS A 1 177 ? -7.986 13.910 6.768 1.00 80.06 177 HIS A O 1
ATOM 1309 N N . GLN A 1 178 ? -7.683 14.058 4.556 1.00 81.69 178 GLN A N 1
ATOM 1310 C CA . GLN A 1 178 ? -8.714 13.068 4.222 1.00 81.69 178 GLN A CA 1
ATOM 1311 C C . GLN A 1 178 ? -8.352 11.665 4.713 1.00 81.69 178 GLN A C 1
ATOM 1313 O O . GLN A 1 178 ? -9.213 10.942 5.206 1.00 81.69 178 GLN A O 1
ATOM 1318 N N . TYR A 1 179 ? -7.077 11.299 4.607 1.00 87.06 179 TYR A N 1
ATOM 1319 C CA . TYR A 1 179 ? -6.557 10.034 5.101 1.00 87.06 179 TYR A CA 1
ATOM 1320 C C . TYR A 1 179 ? -6.712 9.917 6.624 1.00 87.06 179 TYR A C 1
ATOM 1322 O O . TYR A 1 179 ? -7.229 8.914 7.109 1.00 87.06 179 TYR A O 1
ATOM 1330 N N . LYS A 1 180 ? -6.350 10.970 7.372 1.00 84.31 180 LYS A N 1
ATOM 1331 C CA . LYS A 1 180 ? -6.506 11.055 8.834 1.00 84.31 180 LYS A CA 1
ATOM 1332 C C . LYS A 1 180 ? -7.954 10.863 9.284 1.00 84.31 180 LYS A C 1
ATOM 1334 O O . LYS A 1 180 ? -8.174 10.135 10.240 1.00 84.31 180 LYS A O 1
ATOM 1339 N N . LEU A 1 181 ? -8.922 11.456 8.581 1.00 81.62 181 LEU A N 1
ATOM 1340 C CA . LEU A 1 181 ? -10.352 11.309 8.898 1.00 81.62 181 LEU A CA 1
ATOM 1341 C C . LEU A 1 181 ? -10.879 9.873 8.744 1.00 81.62 181 LEU A C 1
ATOM 1343 O O . LEU A 1 181 ? -11.947 9.561 9.255 1.00 81.62 181 LEU A O 1
ATOM 1347 N N . GLN A 1 182 ? -10.174 9.010 8.008 1.00 83.12 182 GLN A N 1
ATOM 1348 C CA . GLN A 1 182 ? -10.561 7.610 7.798 1.00 83.12 182 GLN A CA 1
ATOM 1349 C C . GLN A 1 182 ? -9.660 6.618 8.539 1.00 83.12 182 GLN A C 1
ATOM 1351 O O . GLN A 1 182 ? -9.808 5.407 8.362 1.00 83.12 182 GLN A O 1
ATOM 1356 N N . LEU A 1 183 ? -8.700 7.113 9.320 1.00 86.50 183 LEU A N 1
ATOM 1357 C CA . LEU A 1 183 ? -7.733 6.292 10.025 1.00 86.50 183 LEU A CA 1
ATOM 1358 C C . LEU A 1 183 ? -8.079 6.237 11.508 1.00 86.50 183 LEU A C 1
ATOM 1360 O O . LEU A 1 183 ? -7.927 7.219 12.226 1.00 86.50 183 LEU A O 1
ATOM 1364 N N . ASN A 1 184 ? -8.438 5.045 11.970 1.00 85.81 184 ASN A N 1
ATOM 1365 C CA . ASN A 1 184 ? -8.562 4.754 13.390 1.00 85.81 184 ASN A CA 1
ATOM 1366 C C . ASN A 1 184 ? -7.258 4.130 13.883 1.00 85.81 184 ASN A C 1
ATOM 1368 O O . ASN A 1 184 ? -6.758 3.166 13.298 1.00 85.81 184 ASN A O 1
ATOM 1372 N N . TRP A 1 185 ? -6.697 4.685 14.953 1.00 82.50 185 TRP A N 1
ATOM 1373 C CA . TRP A 1 185 ? -5.441 4.230 15.538 1.00 82.50 185 TRP A CA 1
ATOM 1374 C C . TRP A 1 185 ? -5.657 3.747 16.967 1.00 82.50 185 TRP A C 1
ATOM 1376 O O . TRP A 1 185 ? -6.112 4.509 17.817 1.00 82.50 185 TRP A O 1
ATOM 1386 N N . LEU A 1 186 ? -5.252 2.508 17.245 1.00 81.31 186 LEU A N 1
ATOM 1387 C CA . LEU A 1 186 ? -5.222 1.949 18.591 1.00 81.31 186 LEU A CA 1
ATOM 1388 C C . LEU A 1 186 ? -3.769 1.664 18.983 1.00 81.31 186 LEU A C 1
ATOM 1390 O O . LEU A 1 186 ? -3.039 0.998 18.248 1.00 81.31 186 LEU A O 1
ATOM 1394 N N . SER A 1 187 ? -3.337 2.199 20.125 1.00 72.62 187 SER A N 1
ATOM 1395 C CA . SER A 1 187 ? -1.959 2.078 20.613 1.00 72.62 187 SER A CA 1
ATOM 1396 C C . SER A 1 187 ? -1.847 1.072 21.758 1.00 72.62 187 SER A C 1
ATOM 1398 O O . SER A 1 187 ? -2.826 0.824 22.450 1.00 72.62 187 SER A O 1
ATOM 1400 N N . LEU A 1 188 ? -0.635 0.559 21.996 1.00 61.50 188 LEU A N 1
ATOM 1401 C CA . LEU A 1 188 ? -0.341 -0.379 23.088 1.00 61.50 188 LEU A CA 1
ATOM 1402 C C . LEU A 1 188 ? -0.476 0.242 24.490 1.00 61.50 188 LEU A C 1
ATOM 1404 O O . LEU A 1 188 ? -0.703 -0.482 25.448 1.00 61.50 188 LEU A O 1
ATOM 1408 N N . LYS A 1 189 ? -0.296 1.563 24.640 1.00 60.22 189 LYS A N 1
ATOM 1409 C CA . LYS A 1 189 ? -0.557 2.208 25.933 1.00 60.22 189 LYS A CA 1
ATOM 1410 C C . LYS A 1 189 ? -2.058 2.291 26.133 1.00 60.22 189 LYS A C 1
ATOM 1412 O O . LYS A 1 189 ? -2.745 2.764 25.224 1.00 60.22 189 LYS A O 1
ATOM 1417 N N . ASP A 1 190 ? -2.510 1.888 27.318 1.00 58.53 190 ASP A N 1
ATOM 1418 C CA . ASP A 1 190 ? -3.914 1.912 27.698 1.00 58.53 190 ASP A CA 1
ATOM 1419 C C . ASP A 1 190 ? -4.495 3.293 27.413 1.00 58.53 190 ASP A C 1
ATOM 1421 O O . ASP A 1 190 ? -4.201 4.287 28.076 1.00 58.53 190 ASP A O 1
ATOM 1425 N N . ALA A 1 191 ? -5.335 3.352 26.384 1.00 63.28 191 ALA A N 1
ATOM 1426 C CA . ALA A 1 191 ? -6.159 4.517 26.108 1.00 63.28 191 ALA A CA 1
ATOM 1427 C C . ALA A 1 191 ? -7.349 4.591 27.091 1.00 63.28 191 ALA A C 1
ATOM 1429 O O . ALA A 1 191 ? -8.228 5.439 26.954 1.00 63.28 191 ALA A O 1
ATOM 1430 N N . VAL A 1 192 ? -7.362 3.681 28.072 1.00 72.81 192 VAL A N 1
ATOM 1431 C CA . VAL A 1 192 ? -8.383 3.489 29.088 1.00 72.81 192 VAL A CA 1
ATOM 1432 C C . VAL A 1 192 ? -7.980 4.251 30.343 1.00 72.81 192 VAL A C 1
ATOM 1434 O O . VAL A 1 192 ? -6.920 4.036 30.925 1.00 72.81 192 VAL A O 1
ATOM 1437 N N . LYS A 1 193 ? -8.852 5.148 30.785 1.00 76.25 193 LYS A N 1
ATOM 1438 C CA . LYS A 1 193 ? -8.731 5.819 32.071 1.00 76.25 193 LYS A CA 1
ATOM 1439 C C . LYS A 1 193 ? -9.336 4.930 33.146 1.00 76.25 193 LYS A C 1
ATOM 1441 O O . LYS A 1 193 ? -10.537 4.685 33.149 1.00 76.25 193 LYS A O 1
ATOM 1446 N N . GLU A 1 194 ? -8.512 4.521 34.102 1.00 80.25 194 GLU A N 1
ATOM 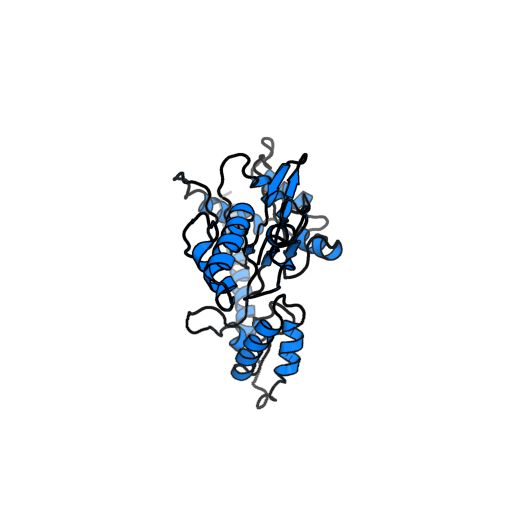1447 C CA . GLU A 1 194 ? -8.928 3.665 35.225 1.00 80.25 194 GLU A CA 1
ATOM 1448 C C . GLU A 1 194 ? -10.031 4.291 36.091 1.00 80.25 194 GLU A C 1
ATOM 1450 O O . GLU A 1 194 ? -10.838 3.590 36.690 1.00 80.25 194 GLU A O 1
ATOM 1455 N N . LYS A 1 195 ? -10.088 5.627 36.149 1.00 84.38 195 LYS A N 1
ATOM 1456 C CA . LYS A 1 195 ? -11.098 6.367 36.923 1.00 84.38 195 LYS A CA 1
ATOM 1457 C C . LYS A 1 195 ? -12.459 6.460 36.229 1.00 84.38 195 LYS A C 1
ATOM 1459 O O . LYS A 1 195 ? -13.377 7.048 36.792 1.00 84.38 195 LYS A O 1
ATOM 1464 N N . PHE A 1 196 ? -12.566 5.974 34.997 1.00 84.38 196 PHE A N 1
ATOM 1465 C CA . PHE A 1 196 ? -13.757 6.072 34.162 1.00 84.38 196 PHE A CA 1
ATOM 1466 C C . PHE A 1 196 ? -14.447 4.715 34.077 1.00 84.38 196 PHE A C 1
ATOM 1468 O O . PHE A 1 196 ? -13.787 3.675 34.066 1.00 84.38 196 PHE A O 1
ATOM 1475 N N . THR A 1 197 ? -15.777 4.710 33.974 1.00 87.19 197 THR A N 1
ATOM 1476 C CA . THR A 1 197 ? -16.496 3.479 33.636 1.00 87.19 197 THR A CA 1
ATOM 1477 C C . THR A 1 197 ? -16.158 3.037 32.206 1.00 87.19 197 THR A C 1
ATOM 1479 O O . THR A 1 197 ? -15.576 3.785 31.415 1.00 87.19 197 THR A O 1
ATOM 1482 N N . VAL A 1 198 ? -16.524 1.806 31.839 1.00 83.50 198 VAL A N 1
ATOM 1483 C CA . VAL A 1 198 ? -16.375 1.325 30.452 1.00 83.50 198 VAL A CA 1
ATOM 1484 C C . VAL A 1 198 ? -17.121 2.245 29.479 1.00 83.50 198 VAL A C 1
ATOM 1486 O O . VAL A 1 198 ? -16.581 2.591 28.432 1.00 83.50 198 VAL A O 1
ATOM 1489 N N . LEU A 1 199 ? -18.328 2.689 29.851 1.00 84.00 199 LEU A N 1
ATOM 1490 C CA . LEU A 1 199 ? -19.123 3.614 29.045 1.00 84.00 199 LEU A CA 1
ATOM 1491 C C . LEU A 1 199 ? -18.422 4.966 28.897 1.00 84.00 199 LEU A C 1
ATOM 1493 O O . LEU A 1 199 ? -18.309 5.462 27.781 1.00 84.00 199 LEU A O 1
ATOM 1497 N N . ASP A 1 200 ? -17.891 5.512 29.992 1.00 83.75 200 ASP A N 1
ATOM 1498 C CA . ASP A 1 200 ? -17.165 6.784 29.967 1.00 83.75 200 ASP A CA 1
ATOM 1499 C C . ASP A 1 200 ? -15.924 6.702 29.071 1.00 83.75 200 ASP A C 1
ATOM 1501 O O . ASP A 1 200 ? -15.634 7.640 28.342 1.00 83.75 200 ASP A O 1
ATOM 1505 N N . ASN A 1 201 ? -15.202 5.576 29.074 1.00 81.31 201 ASN A N 1
ATOM 1506 C CA . ASN A 1 201 ? -14.045 5.379 28.199 1.00 81.31 201 ASN A CA 1
ATOM 1507 C C . ASN A 1 201 ? -14.422 5.328 26.712 1.00 81.31 201 ASN A C 1
ATOM 1509 O O . ASN A 1 201 ? -13.682 5.863 25.893 1.00 81.31 201 ASN A O 1
ATOM 1513 N N . VAL A 1 202 ? -15.565 4.731 26.358 1.00 81.44 202 VAL A N 1
ATOM 1514 C CA . VAL A 1 202 ? -16.063 4.700 24.969 1.00 81.44 202 VAL A CA 1
ATOM 1515 C C . VAL A 1 202 ? -16.573 6.080 24.543 1.00 81.44 202 VAL A C 1
ATOM 1517 O O . VAL A 1 202 ? -16.195 6.576 23.484 1.00 81.44 202 VAL A O 1
ATOM 1520 N N . GLN A 1 203 ? -17.371 6.737 25.388 1.00 79.25 203 GLN A N 1
ATOM 1521 C CA . GLN A 1 203 ? -17.923 8.069 25.115 1.00 79.25 203 GLN A CA 1
ATOM 1522 C C . GLN A 1 203 ? -16.848 9.159 25.089 1.00 79.25 203 GLN A C 1
ATOM 1524 O O . GLN A 1 203 ? -16.978 10.146 24.369 1.00 79.25 203 GLN A O 1
ATOM 1529 N N . TRP A 1 204 ? -15.756 8.993 25.836 1.00 71.56 204 TRP A N 1
ATOM 1530 C CA . TRP A 1 204 ? -14.651 9.949 25.838 1.00 71.56 204 TRP A CA 1
ATOM 1531 C C . TRP A 1 204 ? -14.026 10.132 24.446 1.00 71.56 204 TRP A C 1
ATOM 1533 O O . TRP A 1 204 ? -13.606 11.240 24.113 1.00 71.56 204 TRP A O 1
ATOM 1543 N N . PHE A 1 205 ? -13.998 9.083 23.614 1.00 64.38 205 PHE A N 1
ATOM 1544 C CA . PHE A 1 205 ? -13.546 9.191 22.223 1.00 64.38 205 PHE A CA 1
ATOM 1545 C C . PHE A 1 205 ? -14.541 9.952 21.344 1.00 64.38 205 PHE A C 1
ATOM 1547 O O . PHE A 1 205 ? -14.115 10.779 20.541 1.00 64.38 205 PHE A O 1
ATOM 1554 N N . GLU A 1 206 ? -15.847 9.768 21.559 1.00 61.25 206 GLU A N 1
ATOM 1555 C CA . GLU A 1 206 ? -16.885 10.542 20.864 1.00 61.25 206 GLU A CA 1
ATOM 1556 C C . GLU A 1 206 ? -16.756 12.042 21.174 1.00 61.25 206 GLU A C 1
ATOM 1558 O O . GLU A 1 206 ? -16.895 12.869 20.281 1.00 61.25 206 GLU A O 1
ATOM 1563 N N . VAL A 1 207 ? -16.414 12.411 22.415 1.00 56.75 207 VAL A N 1
ATOM 1564 C CA . VAL A 1 207 ? -16.192 13.814 22.818 1.00 56.75 207 VAL A CA 1
ATOM 1565 C C . VAL A 1 207 ? -14.940 14.423 22.169 1.00 56.75 207 VAL A C 1
ATOM 1567 O O . VAL A 1 207 ? -14.914 15.624 21.904 1.00 56.75 207 VAL A O 1
ATOM 1570 N N . LEU A 1 208 ? -13.903 13.622 21.900 1.00 56.56 208 LEU A N 1
ATOM 1571 C CA . LEU A 1 208 ? -12.681 14.083 21.230 1.00 56.56 208 LEU A CA 1
ATOM 1572 C C . LEU A 1 208 ? -12.850 14.231 19.710 1.00 56.56 208 LEU A C 1
ATOM 1574 O O . LEU A 1 208 ? -12.203 15.094 19.118 1.00 56.56 208 LEU A O 1
ATOM 1578 N N . GLU A 1 209 ? -13.701 13.414 19.085 1.00 52.53 209 GLU A N 1
ATOM 1579 C CA . GLU A 1 209 ? -13.981 13.470 17.643 1.00 52.53 209 GLU A CA 1
ATOM 1580 C C . GLU A 1 209 ? -15.128 14.431 17.284 1.00 52.53 209 GLU A C 1
ATOM 1582 O O . GLU A 1 209 ? -15.135 14.998 16.191 1.00 52.53 209 GLU A O 1
ATOM 1587 N N . ALA A 1 210 ? -16.077 14.673 18.194 1.00 41.59 210 ALA A N 1
ATOM 1588 C CA . ALA A 1 210 ? -17.265 15.474 17.926 1.00 41.59 210 ALA A CA 1
ATOM 1589 C C . ALA A 1 210 ? -17.126 16.940 18.372 1.00 41.59 210 ALA A C 1
ATOM 1591 O O . ALA A 1 210 ? -17.737 17.384 19.348 1.00 41.59 210 ALA A O 1
ATOM 1592 N N . THR A 1 211 ? -16.494 17.765 17.536 1.00 42.44 211 THR A N 1
ATOM 1593 C CA . THR A 1 211 ? -17.171 19.017 17.178 1.00 42.44 211 THR A CA 1
ATOM 1594 C C . THR A 1 211 ? -18.358 18.661 16.273 1.00 42.44 211 THR A C 1
ATOM 1596 O O . THR A 1 211 ? -18.210 18.473 15.072 1.00 42.44 211 THR A O 1
ATOM 1599 N N . MET A 1 212 ? -19.538 18.605 16.906 1.00 38.62 212 MET A N 1
ATOM 1600 C CA . MET A 1 212 ? -20.904 18.435 16.368 1.00 38.62 212 MET A CA 1
ATOM 1601 C C . MET A 1 212 ? -21.457 16.999 16.209 1.00 38.62 212 MET A C 1
ATOM 1603 O O . MET A 1 212 ? -21.352 16.375 15.164 1.00 38.62 212 MET A O 1
ATOM 1607 N N . ALA A 1 213 ? -22.152 16.574 17.278 1.00 43.72 213 ALA A N 1
ATOM 1608 C CA . ALA A 1 213 ? -23.462 15.899 17.355 1.00 43.72 213 ALA A CA 1
ATOM 1609 C C . ALA A 1 213 ? -23.837 14.791 16.343 1.00 43.72 213 ALA A C 1
ATOM 1611 O O . ALA A 1 213 ? -24.044 15.098 15.178 1.00 43.72 213 ALA A O 1
ATOM 1612 N N . ILE A 1 214 ? -24.125 13.573 16.849 1.00 40.22 214 ILE A N 1
ATOM 1613 C CA . ILE A 1 214 ? -25.330 12.734 16.593 1.00 40.22 214 ILE A CA 1
ATOM 1614 C C . ILE A 1 214 ? -25.376 11.566 17.625 1.00 40.22 214 ILE A C 1
ATOM 1616 O O . ILE A 1 214 ? -24.357 10.975 17.941 1.00 40.22 214 ILE A O 1
ATOM 1620 N N . SER A 1 215 ? -26.585 11.264 18.123 1.00 47.19 215 SER A N 1
ATOM 1621 C CA . SER A 1 215 ? -27.025 10.334 19.197 1.00 47.19 215 SER A CA 1
ATOM 1622 C C . SER A 1 215 ? -26.271 8.991 19.420 1.00 47.19 215 SER A C 1
ATOM 1624 O O . SER A 1 215 ? -26.259 8.112 18.559 1.00 47.19 215 SER A O 1
ATOM 1626 N N . ASN A 1 216 ? -25.781 8.788 20.657 1.00 54.53 216 ASN A N 1
ATOM 1627 C CA . ASN A 1 216 ? -24.742 7.823 21.085 1.00 54.53 216 ASN A CA 1
ATOM 1628 C C . ASN A 1 216 ? -25.217 6.415 21.537 1.00 54.53 216 ASN A C 1
ATOM 1630 O O . ASN A 1 216 ? -24.511 5.737 22.280 1.00 54.53 216 ASN A O 1
ATOM 1634 N N . THR A 1 217 ? -26.409 5.931 21.174 1.00 49.12 217 THR A N 1
ATOM 1635 C CA . THR A 1 217 ? -26.939 4.672 21.772 1.00 49.12 217 THR A CA 1
ATOM 1636 C C . THR A 1 217 ? -26.845 3.419 20.895 1.00 49.12 217 THR A C 1
ATOM 1638 O O . THR A 1 217 ? -26.850 2.313 21.430 1.00 49.12 217 THR A O 1
ATOM 1641 N N . LEU A 1 218 ? -26.699 3.550 19.572 1.00 47.75 218 LEU A N 1
ATOM 1642 C CA . LEU A 1 218 ? -26.675 2.403 18.642 1.00 47.75 218 LEU A CA 1
ATOM 1643 C C . LEU A 1 218 ? -25.263 1.955 18.220 1.00 47.75 218 LEU A C 1
ATOM 1645 O O . LEU A 1 218 ? -25.078 0.803 17.839 1.00 47.75 218 LEU A O 1
ATOM 1649 N N . LEU A 1 219 ? -24.259 2.833 18.306 1.00 53.56 219 LEU A N 1
ATOM 1650 C CA . LEU A 1 219 ? -22.874 2.519 17.924 1.00 53.56 219 LEU A CA 1
ATOM 1651 C C . LEU A 1 219 ? -22.117 1.755 19.020 1.00 53.56 219 LEU A C 1
ATOM 1653 O O . LEU A 1 219 ? -21.351 0.837 18.722 1.00 53.56 219 LEU A O 1
ATOM 1657 N N . ALA A 1 220 ? -22.388 2.074 20.288 1.00 51.75 220 ALA A N 1
ATOM 1658 C CA . ALA A 1 220 ? -21.743 1.433 21.431 1.00 51.75 220 ALA A CA 1
ATOM 1659 C C . ALA A 1 220 ? -22.070 -0.070 21.527 1.00 51.75 220 ALA A C 1
ATOM 1661 O O . ALA A 1 220 ? -21.197 -0.878 21.836 1.00 51.75 220 ALA A O 1
ATOM 1662 N N . THR A 1 221 ? -23.303 -0.476 21.205 1.00 50.91 221 THR A N 1
ATOM 1663 C CA . THR A 1 221 ? -23.728 -1.886 21.267 1.00 50.91 221 THR A CA 1
ATOM 1664 C C . THR A 1 221 ? -23.093 -2.740 20.165 1.00 50.91 221 THR A C 1
ATOM 1666 O O . THR A 1 221 ? -22.711 -3.884 20.417 1.00 50.91 221 THR A O 1
ATOM 1669 N N . LEU A 1 222 ? -22.894 -2.174 18.971 1.00 51.84 222 LEU A N 1
ATOM 1670 C CA . LEU A 1 222 ? -22.204 -2.833 17.858 1.00 51.84 222 LEU A CA 1
ATOM 1671 C C . LEU A 1 222 ? -20.703 -3.014 18.133 1.00 51.84 222 LEU A C 1
ATOM 1673 O O . LEU A 1 222 ? -20.170 -4.098 17.895 1.00 51.84 222 LEU A O 1
ATOM 1677 N N . LEU A 1 223 ? -20.037 -2.008 18.708 1.00 54.03 223 LEU A N 1
ATOM 1678 C CA . LEU A 1 223 ? -18.607 -2.069 19.041 1.00 54.03 223 LEU A CA 1
ATOM 1679 C C . LEU A 1 223 ? -18.292 -3.093 20.143 1.00 54.03 223 LEU A C 1
ATOM 1681 O O . LEU A 1 223 ? -17.325 -3.847 20.024 1.00 54.03 223 LEU A O 1
ATOM 1685 N N . ILE A 1 224 ? -19.137 -3.182 21.174 1.00 55.44 224 ILE A N 1
ATOM 1686 C CA . ILE A 1 224 ? -18.956 -4.138 22.281 1.00 55.44 224 ILE A CA 1
ATOM 1687 C C . ILE A 1 224 ? -19.155 -5.584 21.798 1.00 55.44 224 ILE A C 1
ATOM 1689 O O . ILE A 1 224 ? -18.403 -6.477 22.191 1.00 55.44 224 ILE A O 1
ATOM 1693 N N . SER A 1 225 ? -20.110 -5.817 20.888 1.00 53.06 225 SER A N 1
ATOM 1694 C CA . SER A 1 225 ? -20.324 -7.143 20.290 1.00 53.06 225 SER A CA 1
ATOM 1695 C C . SER A 1 225 ? -19.136 -7.613 19.439 1.00 53.06 225 SER A C 1
ATOM 1697 O O . SER A 1 225 ? -18.824 -8.804 19.411 1.00 53.06 225 SER A O 1
ATOM 1699 N N . HIS A 1 226 ? -18.424 -6.679 18.799 1.00 52.22 226 HIS A N 1
ATOM 1700 C CA . HIS A 1 226 ? -17.279 -6.992 17.949 1.00 52.22 226 HIS A CA 1
ATOM 1701 C C . HIS A 1 226 ? -15.998 -7.254 18.756 1.00 52.22 226 HIS A C 1
ATOM 1703 O O . HIS A 1 226 ? -15.214 -8.124 18.378 1.00 52.22 226 HIS A O 1
ATOM 1709 N N . LEU A 1 227 ? -15.815 -6.561 19.889 1.00 50.44 227 LEU A N 1
ATOM 1710 C CA . LEU A 1 227 ? -14.683 -6.780 20.797 1.00 50.44 227 LEU A CA 1
ATOM 1711 C C . LEU A 1 227 ? -14.727 -8.159 21.477 1.00 50.44 227 LEU A C 1
ATOM 1713 O O . LEU A 1 227 ? -13.685 -8.785 21.654 1.00 50.44 227 LEU A O 1
ATOM 1717 N N . LEU A 1 228 ? -15.921 -8.659 21.813 1.00 45.28 228 LEU A N 1
ATOM 1718 C CA . LEU A 1 228 ? -16.097 -9.963 22.468 1.00 45.28 228 LEU A CA 1
ATOM 1719 C C . LEU A 1 228 ? -15.747 -11.157 21.561 1.00 45.28 228 LEU A C 1
ATOM 1721 O O . LEU A 1 228 ? -15.362 -12.210 22.062 1.00 45.28 228 LEU A O 1
ATOM 1725 N N . LEU A 1 229 ? -15.819 -10.994 20.236 1.00 44.28 229 LEU A N 1
ATOM 1726 C CA . LEU A 1 229 ? -15.440 -12.033 19.270 1.00 44.28 229 LEU A CA 1
ATOM 1727 C C . LEU A 1 229 ? -13.920 -12.140 19.053 1.00 44.28 229 LEU A C 1
ATOM 1729 O O . LEU A 1 229 ? -13.443 -13.184 18.616 1.00 44.28 229 LEU A O 1
ATOM 1733 N N . LEU A 1 230 ? -13.151 -11.092 19.368 1.00 45.06 230 LEU A N 1
ATOM 1734 C CA . LEU A 1 230 ? -11.697 -11.055 19.151 1.00 45.06 230 LEU A CA 1
ATOM 1735 C C . LEU A 1 230 ? -10.880 -11.631 20.322 1.00 45.06 230 LEU A C 1
ATOM 1737 O O . LEU A 1 230 ? -9.692 -11.888 20.155 1.00 45.06 230 LEU A O 1
ATOM 1741 N N . GLY A 1 231 ? -11.500 -11.883 21.479 1.00 39.44 231 GLY A N 1
ATOM 1742 C CA . GLY A 1 231 ? -10.823 -12.400 22.677 1.00 39.44 231 GLY A CA 1
ATOM 1743 C C . GLY A 1 231 ? -10.522 -13.907 22.688 1.00 39.44 231 GLY A C 1
ATOM 1744 O O . GLY A 1 231 ? -9.928 -14.387 23.646 1.00 39.44 231 GLY A O 1
ATOM 1745 N N . PHE A 1 232 ? -10.926 -14.672 21.666 1.00 37.84 232 PHE A N 1
ATOM 1746 C CA . PHE A 1 232 ? -10.855 -16.145 21.680 1.00 37.84 232 PHE A CA 1
ATOM 1747 C C . PHE A 1 232 ? -9.644 -16.772 20.968 1.00 37.84 232 PHE A C 1
ATOM 1749 O O . PHE A 1 232 ? -9.543 -17.997 20.935 1.00 37.84 232 PHE A O 1
ATOM 1756 N N . VAL A 1 233 ? -8.719 -15.994 20.396 1.00 36.00 233 VAL A N 1
ATOM 1757 C CA . VAL A 1 233 ? -7.606 -16.557 19.605 1.00 36.00 233 VAL A CA 1
ATOM 1758 C C . VAL A 1 233 ? -6.264 -15.971 20.040 1.00 36.00 233 VAL A C 1
ATOM 1760 O O . VAL A 1 233 ? -5.600 -15.258 19.295 1.00 36.00 233 VAL A O 1
ATOM 1763 N N . GLU A 1 234 ? -5.844 -16.304 21.257 1.00 35.66 234 GLU A N 1
ATOM 1764 C CA . GLU A 1 234 ? -4.447 -16.186 21.680 1.00 35.66 234 GLU A CA 1
ATOM 1765 C C . GLU A 1 234 ? -3.932 -17.572 22.077 1.00 35.66 234 GLU A C 1
ATOM 1767 O O . GLU A 1 234 ? -4.276 -18.094 23.131 1.00 35.66 234 GLU A O 1
ATOM 1772 N N . SER A 1 235 ? -3.137 -18.194 21.203 1.00 34.28 235 SER A N 1
ATOM 1773 C CA . SER A 1 235 ? -2.050 -19.107 21.582 1.00 34.28 235 SER A CA 1
ATOM 1774 C C . SER A 1 235 ? -1.354 -19.629 20.324 1.00 34.28 235 SER A C 1
ATOM 1776 O O . SER A 1 235 ? -1.866 -20.508 19.633 1.00 34.28 235 SER A O 1
ATOM 1778 N N . SER A 1 236 ? -0.198 -19.056 19.991 1.00 35.31 236 SER A N 1
ATOM 1779 C CA . SER A 1 236 ? 1.040 -19.801 19.699 1.00 35.31 236 SER A CA 1
ATOM 1780 C C . SER A 1 236 ? 2.097 -18.882 19.078 1.00 35.31 236 SER A C 1
ATOM 1782 O O . SER A 1 236 ? 1.842 -18.041 18.216 1.00 35.31 236 SER A O 1
ATOM 1784 N N . SER A 1 237 ? 3.297 -19.026 19.620 1.00 45.06 237 SER A N 1
ATOM 1785 C CA . SER A 1 237 ? 4.532 -18.303 19.352 1.00 45.06 237 SER A CA 1
ATOM 1786 C C . SER A 1 237 ? 5.229 -18.809 18.090 1.00 45.06 237 SER A C 1
ATOM 1788 O O . SER A 1 237 ? 5.566 -19.984 18.051 1.00 45.06 237 SER A O 1
ATOM 1790 N N . ASP A 1 238 ? 5.508 -17.915 17.131 1.00 35.44 238 ASP A N 1
ATOM 1791 C CA . ASP A 1 238 ? 6.351 -18.173 15.952 1.00 35.44 238 ASP A CA 1
ATOM 1792 C C . ASP A 1 238 ? 6.968 -16.871 15.384 1.00 35.44 238 ASP A C 1
ATOM 1794 O O . ASP A 1 238 ? 6.415 -15.779 15.582 1.00 35.44 238 ASP A O 1
ATOM 1798 N N . PRO A 1 239 ? 8.117 -16.952 14.681 1.00 36.94 239 PRO A N 1
ATOM 1799 C CA . PRO A 1 239 ? 8.898 -15.800 14.230 1.00 36.94 239 PRO A CA 1
ATOM 1800 C C . PRO A 1 239 ? 8.240 -14.975 13.104 1.00 36.94 239 PRO A C 1
ATOM 1802 O O . PRO A 1 239 ? 7.201 -15.302 12.536 1.00 36.94 239 PRO A O 1
ATOM 1805 N N . MET A 1 240 ? 8.860 -13.828 12.819 1.00 33.94 240 MET A N 1
ATOM 1806 C CA . MET A 1 240 ? 8.390 -12.750 11.944 1.00 33.94 240 MET A CA 1
ATOM 1807 C C . MET A 1 240 ? 7.987 -13.171 10.517 1.00 33.94 240 MET A C 1
ATOM 1809 O O . MET A 1 240 ? 8.840 -13.278 9.644 1.00 33.94 240 MET A O 1
ATOM 1813 N N . VAL A 1 241 ? 6.683 -13.272 10.249 1.00 31.05 241 VAL A N 1
ATOM 1814 C CA . VAL A 1 241 ? 6.098 -13.431 8.906 1.00 31.05 241 VAL A CA 1
ATOM 1815 C C . VAL A 1 241 ? 5.033 -12.360 8.653 1.00 31.05 241 VAL A C 1
ATOM 1817 O O . VAL A 1 241 ? 4.118 -12.198 9.462 1.00 31.05 241 VAL A O 1
ATOM 1820 N N . ILE A 1 242 ? 5.118 -11.658 7.519 1.00 35.97 242 ILE A N 1
ATOM 1821 C CA . ILE A 1 242 ? 4.013 -10.852 6.977 1.00 35.97 242 ILE A CA 1
ATOM 1822 C C . ILE A 1 242 ? 3.100 -11.815 6.215 1.00 35.97 242 ILE A C 1
ATOM 1824 O O . ILE A 1 242 ? 3.508 -12.374 5.203 1.00 35.97 242 ILE A O 1
ATOM 1828 N N . THR A 1 243 ? 1.878 -12.038 6.697 1.00 30.92 243 THR A N 1
ATOM 1829 C CA . THR A 1 243 ? 0.907 -12.930 6.042 1.00 30.92 243 THR A CA 1
ATOM 1830 C C . THR A 1 243 ? -0.175 -12.107 5.345 1.00 30.92 243 THR A C 1
ATOM 1832 O O . THR A 1 243 ? -1.043 -11.535 5.991 1.00 30.92 243 THR A O 1
ATOM 1835 N N . ASN A 1 244 ? -0.130 -12.069 4.013 1.00 37.81 244 ASN A N 1
ATOM 1836 C CA . ASN A 1 244 ? -1.333 -12.117 3.178 1.00 37.81 244 ASN A CA 1
ATOM 1837 C C . ASN A 1 244 ? -1.496 -13.592 2.770 1.00 37.81 244 ASN A C 1
ATOM 1839 O O . ASN A 1 244 ? -0.488 -14.291 2.703 1.00 37.81 244 ASN A O 1
ATOM 1843 N N . MET A 1 245 ? -2.703 -14.092 2.478 1.00 33.84 245 MET A N 1
ATOM 1844 C CA . MET A 1 245 ? -2.849 -15.390 1.796 1.00 33.84 245 MET A CA 1
ATOM 1845 C C . MET A 1 245 ? -2.209 -15.321 0.400 1.00 33.84 245 MET A C 1
ATOM 1847 O O . MET A 1 245 ? -2.868 -15.043 -0.600 1.00 33.84 245 MET A O 1
ATOM 1851 N N . VAL A 1 246 ? -0.900 -15.529 0.365 1.00 32.69 246 VAL A N 1
ATOM 1852 C CA . VAL A 1 246 ? -0.031 -15.750 -0.779 1.00 32.69 246 VAL A CA 1
ATOM 1853 C C . VAL A 1 246 ? 1.046 -16.681 -0.234 1.00 32.69 246 VAL A C 1
ATOM 1855 O O . VAL A 1 246 ? 1.784 -16.308 0.677 1.00 32.69 246 VAL A O 1
ATOM 1858 N N . GLU A 1 247 ? 1.092 -17.913 -0.741 1.00 31.80 247 GLU A N 1
ATOM 1859 C CA . GLU A 1 247 ? 2.305 -18.723 -0.660 1.00 31.80 247 GLU A CA 1
ATOM 1860 C C . GLU A 1 247 ? 3.475 -17.852 -1.112 1.00 31.80 247 GLU A C 1
ATOM 1862 O O . GLU A 1 247 ? 3.447 -17.359 -2.238 1.00 31.80 247 GLU A O 1
ATOM 1867 N N . GLN A 1 248 ? 4.494 -17.681 -0.274 1.00 31.59 248 GLN A N 1
ATOM 1868 C CA . GLN A 1 248 ? 5.839 -18.081 -0.675 1.00 31.59 248 GLN A CA 1
ATOM 1869 C C . GLN A 1 248 ? 6.845 -18.002 0.475 1.00 31.59 248 GLN A C 1
ATOM 1871 O O . GLN A 1 248 ? 6.996 -16.990 1.154 1.00 31.59 248 GLN A O 1
ATOM 1876 N N . SER A 1 249 ? 7.481 -19.160 0.656 1.00 31.08 249 SER A N 1
ATOM 1877 C CA . SER A 1 249 ? 8.890 -19.397 0.967 1.00 31.08 249 SER A CA 1
ATOM 1878 C C . SER A 1 249 ? 9.739 -18.175 1.307 1.00 31.08 249 SER A C 1
ATOM 1880 O O . SER A 1 249 ? 10.069 -17.359 0.451 1.00 31.08 249 SER A O 1
ATOM 1882 N N . PHE A 1 250 ? 10.208 -18.156 2.549 1.00 31.28 250 PHE A N 1
ATOM 1883 C CA . PHE A 1 250 ? 11.421 -17.450 2.919 1.00 31.28 250 PHE A CA 1
ATOM 1884 C C . PHE A 1 250 ? 12.614 -18.173 2.297 1.00 31.28 250 PHE A C 1
ATOM 1886 O O . PHE A 1 250 ? 13.011 -19.236 2.772 1.00 31.28 250 PHE A O 1
ATOM 1893 N N . THR A 1 251 ? 13.196 -17.588 1.259 1.00 32.78 251 THR A N 1
ATOM 1894 C CA . THR A 1 251 ? 14.619 -17.750 0.984 1.00 32.78 251 THR A CA 1
ATOM 1895 C C . THR A 1 251 ? 15.266 -16.379 1.062 1.00 32.78 251 THR A C 1
ATOM 1897 O O . THR A 1 251 ? 14.723 -15.372 0.617 1.00 32.78 251 THR A O 1
ATOM 1900 N N . ASP A 1 252 ? 16.395 -16.342 1.756 1.00 44.59 252 ASP A N 1
ATOM 1901 C CA . ASP A 1 252 ? 17.325 -15.226 1.771 1.00 44.59 252 ASP A CA 1
ATOM 1902 C C . ASP A 1 252 ? 17.836 -15.067 0.332 1.00 44.59 252 ASP A C 1
ATOM 1904 O O . ASP A 1 252 ? 18.732 -15.798 -0.090 1.00 44.59 252 ASP A O 1
ATOM 1908 N N . ASP A 1 253 ? 17.181 -14.226 -0.474 1.00 52.53 253 ASP A N 1
ATOM 1909 C CA . ASP A 1 253 ? 17.460 -14.139 -1.911 1.00 52.53 253 ASP A CA 1
ATOM 1910 C C . ASP A 1 253 ? 18.755 -13.348 -2.157 1.00 52.53 253 ASP A C 1
ATOM 1912 O O . ASP A 1 253 ? 18.789 -12.202 -2.617 1.00 52.53 253 ASP A O 1
ATOM 1916 N N . LYS A 1 254 ? 19.872 -14.006 -1.854 1.00 65.38 254 LYS A N 1
ATOM 1917 C CA . LYS A 1 254 ? 21.131 -13.804 -2.557 1.00 65.38 254 LYS A CA 1
ATOM 1918 C C . LYS A 1 254 ? 20.859 -14.095 -4.036 1.00 65.38 254 LYS A C 1
ATOM 1920 O O . LYS A 1 254 ? 20.360 -15.171 -4.362 1.00 65.38 254 LYS A O 1
ATOM 1925 N N . ILE A 1 255 ? 21.144 -13.141 -4.926 1.00 83.44 255 ILE A N 1
ATOM 1926 C CA . ILE A 1 255 ? 20.967 -13.376 -6.364 1.00 83.44 255 ILE A CA 1
ATOM 1927 C C . ILE A 1 255 ? 21.850 -14.561 -6.766 1.00 83.44 255 ILE A C 1
ATOM 1929 O O . ILE A 1 255 ? 23.008 -14.646 -6.347 1.00 83.44 255 ILE A O 1
ATOM 1933 N N . ASP A 1 256 ? 21.318 -15.476 -7.575 1.00 90.50 256 ASP A N 1
ATOM 1934 C CA . ASP A 1 256 ? 22.147 -16.492 -8.215 1.00 90.50 256 ASP A CA 1
ATOM 1935 C C . ASP A 1 256 ? 23.053 -15.800 -9.240 1.00 90.50 256 ASP A C 1
ATOM 1937 O O . ASP A 1 256 ? 22.678 -15.545 -10.390 1.00 90.50 256 ASP A O 1
ATOM 1941 N N . CYS A 1 257 ? 24.250 -15.438 -8.781 1.00 91.31 257 CYS A N 1
ATOM 1942 C CA . CYS A 1 257 ? 25.255 -14.788 -9.600 1.00 91.31 257 CYS A CA 1
ATOM 1943 C C . CYS A 1 257 ? 25.667 -15.651 -10.792 1.00 91.31 257 CYS A C 1
ATOM 1945 O O . CYS A 1 257 ? 26.048 -15.088 -11.818 1.00 91.31 257 CYS A O 1
ATOM 1947 N N . ASP A 1 258 ? 25.586 -16.981 -10.696 1.00 91.12 258 ASP A N 1
ATOM 1948 C CA . ASP A 1 258 ? 26.022 -17.859 -11.776 1.00 91.12 258 ASP A CA 1
ATOM 1949 C C . ASP A 1 258 ? 25.029 -17.800 -12.943 1.00 91.12 258 ASP A C 1
ATOM 1951 O O . ASP A 1 258 ? 25.429 -17.545 -14.086 1.00 91.12 258 ASP A O 1
ATOM 1955 N N . GLU A 1 259 ? 23.726 -17.897 -12.660 1.00 91.12 259 GLU A N 1
ATOM 1956 C CA . GLU A 1 259 ? 22.689 -17.789 -13.693 1.00 91.12 259 GLU A CA 1
ATOM 1957 C C . GLU A 1 259 ? 22.554 -16.350 -14.226 1.00 91.12 259 GLU A C 1
ATOM 1959 O O . GLU A 1 259 ? 22.500 -16.132 -15.441 1.00 91.12 259 GLU A O 1
ATOM 1964 N N . ALA A 1 260 ? 22.609 -15.339 -13.352 1.00 93.00 260 ALA A N 1
ATOM 1965 C CA . ALA A 1 260 ? 22.519 -13.936 -13.763 1.00 93.00 260 ALA A CA 1
ATOM 1966 C C . ALA A 1 260 ? 23.708 -13.508 -14.646 1.00 93.00 260 ALA A C 1
ATOM 1968 O O . ALA A 1 260 ? 23.530 -12.867 -15.689 1.00 93.00 260 ALA A O 1
ATOM 1969 N N . CYS A 1 261 ? 24.932 -13.905 -14.283 1.00 94.62 261 CYS A N 1
ATOM 1970 C CA . CYS A 1 261 ? 26.113 -13.624 -15.097 1.00 94.62 261 CYS A CA 1
ATOM 1971 C C . CYS A 1 261 ? 26.172 -14.470 -16.366 1.00 94.62 261 CYS A C 1
ATOM 1973 O O . CYS A 1 261 ? 26.740 -14.028 -17.368 1.00 94.62 261 CYS A O 1
ATOM 1975 N N . LYS A 1 262 ? 25.578 -15.666 -16.369 1.00 94.62 262 LYS A N 1
ATOM 1976 C CA . LYS A 1 262 ? 25.463 -16.491 -17.571 1.00 94.62 262 LYS A CA 1
ATOM 1977 C C . LYS A 1 262 ? 24.585 -15.843 -18.629 1.00 94.62 262 LYS A C 1
ATOM 1979 O O . LYS A 1 262 ? 25.005 -15.820 -19.784 1.00 94.62 262 LYS A O 1
ATOM 1984 N N . GLU A 1 263 ? 23.447 -15.269 -18.250 1.00 92.69 263 GLU A N 1
ATOM 1985 C CA . GLU A 1 263 ? 22.597 -14.538 -19.194 1.00 92.69 263 GLU A CA 1
ATOM 1986 C C . GLU A 1 263 ? 23.251 -13.232 -19.664 1.00 92.69 263 GLU A C 1
ATOM 1988 O O . GLU A 1 263 ? 23.299 -12.970 -20.867 1.00 92.69 263 GLU A O 1
ATOM 1993 N N . ARG A 1 264 ? 23.871 -12.455 -18.764 1.00 93.12 264 ARG A N 1
ATOM 1994 C CA . ARG A 1 264 ? 24.578 -11.219 -19.152 1.00 93.12 264 ARG A CA 1
ATOM 1995 C C . ARG A 1 264 ? 25.744 -11.479 -20.110 1.00 93.12 264 ARG A C 1
ATOM 1997 O O . ARG A 1 264 ? 25.941 -10.749 -21.076 1.00 93.12 264 ARG A O 1
ATOM 2004 N N . CYS A 1 265 ? 26.499 -12.551 -19.893 1.00 95.31 265 CYS A N 1
ATOM 2005 C CA . CYS A 1 265 ? 27.672 -12.879 -20.705 1.00 95.31 265 CYS A CA 1
ATOM 2006 C C . CYS A 1 265 ? 27.379 -13.779 -21.913 1.00 95.31 265 CYS A C 1
ATOM 2008 O O . CYS A 1 265 ? 28.314 -14.172 -22.615 1.00 95.31 265 CYS A O 1
ATOM 2010 N N . LYS A 1 266 ? 26.107 -14.093 -22.179 1.00 93.81 266 LYS A N 1
ATOM 2011 C CA . LYS A 1 266 ? 25.671 -15.051 -23.207 1.00 93.81 266 LYS A CA 1
ATOM 2012 C C . LYS A 1 266 ? 26.140 -14.714 -24.621 1.00 93.81 266 LYS A C 1
ATOM 2014 O O . LYS A 1 266 ? 26.449 -15.620 -25.385 1.00 93.81 266 LYS A O 1
ATOM 2019 N N . LEU A 1 267 ? 26.217 -13.425 -24.954 1.00 91.38 267 LEU A N 1
ATOM 2020 C CA . LEU A 1 267 ? 26.635 -12.929 -26.273 1.00 91.38 267 LEU A CA 1
ATOM 2021 C C . LEU A 1 267 ? 28.064 -12.359 -26.282 1.00 91.38 267 LEU A C 1
ATOM 2023 O O . LEU A 1 267 ? 28.472 -11.714 -27.245 1.00 91.38 267 LEU A O 1
ATOM 2027 N N . SER A 1 268 ? 28.836 -12.565 -25.210 1.00 90.00 268 SER A N 1
ATOM 2028 C CA . SER A 1 268 ? 30.214 -12.077 -25.136 1.00 90.00 268 SER A CA 1
ATOM 2029 C C . SER A 1 268 ? 31.134 -12.892 -26.047 1.00 90.00 268 SER A C 1
ATOM 2031 O O . SER A 1 268 ? 31.080 -14.119 -26.056 1.00 90.00 268 SER A O 1
ATOM 2033 N N . SER A 1 269 ? 32.065 -12.224 -26.733 1.00 91.62 269 SER A N 1
ATOM 2034 C CA . SER A 1 269 ? 33.132 -12.884 -27.502 1.00 91.62 269 SER A CA 1
ATOM 2035 C C . SER A 1 269 ? 34.088 -13.708 -26.627 1.00 91.62 269 SER A C 1
ATOM 2037 O O . SER A 1 269 ? 34.803 -14.573 -27.128 1.00 91.62 269 SER A O 1
ATOM 2039 N N . AR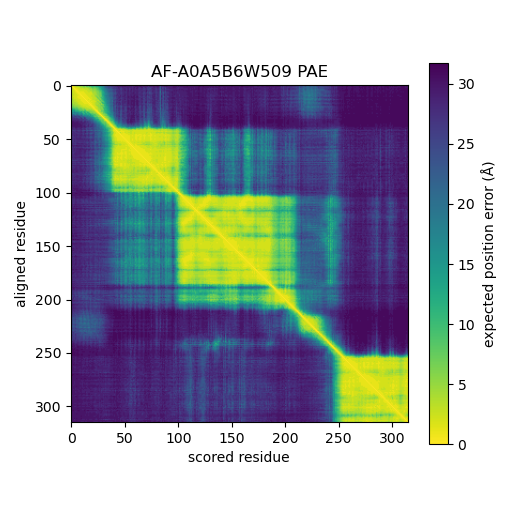G A 1 270 ? 34.118 -13.450 -25.310 1.00 90.69 270 ARG A N 1
ATOM 2040 C CA . ARG A 1 270 ? 34.948 -14.161 -24.323 1.00 90.69 270 ARG A CA 1
ATOM 2041 C C . ARG A 1 270 ? 34.103 -14.515 -23.090 1.00 90.69 270 ARG A C 1
ATOM 2043 O O . ARG A 1 270 ? 34.312 -13.941 -22.016 1.00 90.69 270 ARG A O 1
ATOM 2050 N N . PRO A 1 271 ? 33.164 -15.470 -23.205 1.00 87.75 271 PRO A N 1
ATOM 2051 C CA . PRO A 1 271 ? 32.118 -15.698 -22.206 1.00 87.75 271 PRO A CA 1
ATOM 2052 C C . PRO A 1 271 ? 32.676 -16.097 -20.835 1.00 87.75 271 PRO A C 1
ATOM 2054 O O . PRO A 1 271 ? 32.220 -15.58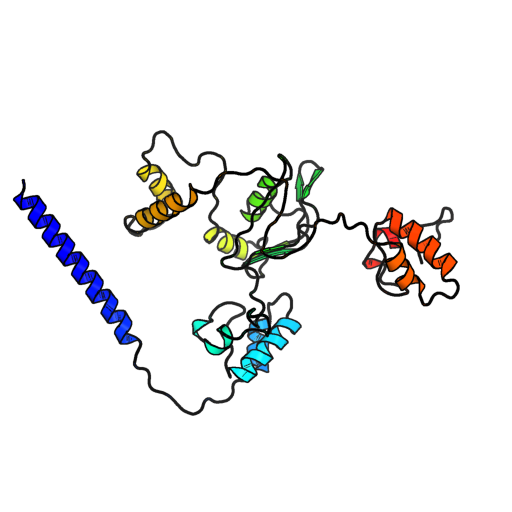4 -19.820 1.00 87.75 271 PRO A O 1
ATOM 2057 N N . ASN A 1 272 ? 33.728 -16.919 -20.781 1.00 90.25 272 ASN A N 1
ATOM 2058 C CA . ASN A 1 272 ? 34.339 -17.340 -19.511 1.00 90.25 272 ASN A CA 1
ATOM 2059 C C . ASN A 1 272 ? 35.042 -16.190 -18.771 1.00 90.25 272 ASN A C 1
ATOM 2061 O O . ASN A 1 272 ? 35.011 -16.126 -17.542 1.00 90.25 272 ASN A O 1
ATOM 2065 N N . LEU A 1 273 ? 35.665 -15.263 -19.509 1.00 91.38 273 LEU A N 1
ATOM 2066 C CA . LEU A 1 273 ? 36.303 -14.083 -18.922 1.00 91.38 273 LEU A CA 1
ATOM 2067 C C . LEU A 1 273 ? 35.246 -13.087 -18.426 1.00 91.38 273 LEU A C 1
ATOM 2069 O O . LEU A 1 273 ? 35.366 -12.573 -17.316 1.00 91.38 273 LEU A O 1
ATOM 2073 N N . CYS A 1 274 ? 34.192 -12.878 -19.222 1.00 93.00 274 CYS A N 1
ATOM 2074 C CA . CYS A 1 274 ? 33.040 -12.060 -18.852 1.00 93.00 274 CYS A CA 1
ATOM 2075 C C . CYS A 1 274 ? 32.365 -12.591 -17.582 1.00 93.00 274 CYS A C 1
ATOM 2077 O O . CYS A 1 274 ? 32.207 -11.839 -16.623 1.00 93.00 274 CYS A O 1
ATOM 2079 N N . LYS A 1 275 ? 32.047 -13.894 -17.522 1.00 94.75 275 LYS A N 1
ATOM 2080 C CA . LYS A 1 275 ? 31.389 -14.505 -16.357 1.00 94.75 275 LYS A CA 1
ATOM 2081 C C . LYS A 1 275 ? 32.196 -14.318 -15.077 1.00 94.75 275 LYS A C 1
ATOM 2083 O O . LYS A 1 275 ? 31.627 -13.963 -14.057 1.00 94.75 275 LYS A O 1
ATOM 2088 N N . ARG A 1 276 ? 33.524 -14.476 -15.129 1.00 93.44 276 ARG A N 1
ATOM 2089 C CA . ARG A 1 276 ? 34.395 -14.284 -13.957 1.00 93.44 276 ARG A CA 1
ATOM 2090 C C . ARG A 1 276 ? 34.386 -12.837 -13.450 1.00 93.44 276 ARG A C 1
ATOM 2092 O O . ARG A 1 276 ? 34.326 -12.605 -12.242 1.00 93.44 276 ARG A O 1
ATOM 2099 N N . ALA A 1 277 ? 34.442 -11.869 -14.367 1.00 92.56 277 ALA A N 1
ATOM 2100 C CA . ALA A 1 277 ? 34.383 -10.450 -14.023 1.00 92.56 277 ALA A CA 1
ATOM 2101 C C . ALA A 1 277 ? 33.001 -10.062 -13.473 1.00 92.56 277 ALA A C 1
ATOM 2103 O O . ALA A 1 277 ? 32.925 -9.421 -12.426 1.00 92.56 277 ALA A O 1
ATOM 2104 N N . CYS A 1 278 ? 31.928 -10.522 -14.127 1.00 94.81 278 CYS A N 1
ATOM 2105 C CA . CYS A 1 278 ? 30.552 -10.348 -13.672 1.00 94.81 278 CYS A CA 1
ATOM 2106 C C . CYS A 1 278 ? 30.340 -10.962 -12.285 1.00 94.81 278 CYS A C 1
ATOM 2108 O O . CYS A 1 278 ? 29.843 -10.268 -11.409 1.00 94.81 278 CYS A O 1
ATOM 2110 N N . GLY A 1 279 ? 30.790 -12.200 -12.053 1.00 95.06 279 GLY A N 1
ATOM 2111 C CA . GLY A 1 279 ? 30.663 -12.893 -10.768 1.00 95.06 279 GLY A CA 1
ATOM 2112 C C . GLY A 1 279 ? 31.334 -12.124 -9.634 1.00 95.06 279 GLY A C 1
ATOM 2113 O O . GLY A 1 279 ? 30.698 -11.829 -8.635 1.00 95.06 279 GLY A O 1
ATOM 2114 N N . THR A 1 280 ? 32.561 -11.633 -9.845 1.00 93.75 280 THR A N 1
ATOM 2115 C CA . THR A 1 280 ? 33.261 -10.806 -8.839 1.00 93.75 280 THR A CA 1
ATOM 2116 C C . THR A 1 280 ? 32.504 -9.514 -8.501 1.00 93.75 280 THR A C 1
ATOM 2118 O O . THR A 1 280 ? 32.565 -9.021 -7.374 1.00 93.75 280 THR A O 1
ATOM 2121 N N . CYS A 1 281 ? 31.834 -8.917 -9.488 1.00 94.12 281 CYS A N 1
ATOM 2122 C CA . CYS A 1 281 ? 31.006 -7.734 -9.278 1.00 94.12 281 CYS A CA 1
ATOM 2123 C C . CYS A 1 281 ? 29.667 -8.082 -8.615 1.00 94.12 281 CYS A C 1
ATOM 2125 O O . CYS A 1 281 ? 29.231 -7.368 -7.717 1.00 94.12 281 CYS A O 1
ATOM 2127 N N . CYS A 1 282 ? 29.056 -9.197 -9.010 1.00 94.56 282 CYS A N 1
ATOM 2128 C CA . CYS A 1 282 ? 27.808 -9.712 -8.472 1.00 94.56 282 CYS A CA 1
ATOM 2129 C C . CYS A 1 282 ? 27.950 -10.129 -7.010 1.00 94.56 282 CYS A C 1
ATOM 2131 O O . CYS A 1 282 ? 27.175 -9.667 -6.188 1.00 94.56 282 CYS A O 1
ATOM 2133 N N . ASP A 1 283 ? 28.984 -10.887 -6.648 1.00 92.62 283 ASP A N 1
ATOM 2134 C CA . ASP A 1 283 ? 29.225 -11.316 -5.266 1.00 92.62 283 ASP A CA 1
ATOM 2135 C C . ASP A 1 283 ? 29.383 -10.127 -4.314 1.00 92.62 283 ASP A C 1
ATOM 2137 O O . ASP A 1 283 ? 28.991 -10.183 -3.150 1.00 92.62 283 ASP A O 1
ATOM 2141 N N . ARG A 1 284 ? 29.952 -9.025 -4.817 1.00 89.19 284 ARG A N 1
ATOM 2142 C CA . ARG A 1 284 ? 30.171 -7.809 -4.031 1.00 89.19 284 ARG A CA 1
ATOM 2143 C C . ARG A 1 284 ? 28.948 -6.897 -3.976 1.00 89.19 284 ARG A C 1
ATOM 2145 O O . ARG A 1 284 ? 28.739 -6.237 -2.963 1.00 89.19 284 ARG A O 1
ATOM 2152 N N . CYS A 1 285 ? 28.182 -6.818 -5.060 1.00 89.38 285 CYS A N 1
ATOM 2153 C CA . CYS A 1 285 ? 27.066 -5.882 -5.196 1.00 89.38 285 CYS A CA 1
ATOM 2154 C C . CYS A 1 285 ? 25.682 -6.535 -5.052 1.00 89.38 285 CYS A C 1
ATOM 2156 O O . CYS A 1 285 ? 24.688 -5.814 -5.054 1.00 89.38 285 CYS A O 1
ATOM 2158 N N . ASN A 1 286 ? 25.616 -7.867 -4.964 1.00 91.12 286 ASN A N 1
ATOM 2159 C CA . ASN A 1 286 ? 24.416 -8.713 -4.990 1.00 91.12 286 ASN A CA 1
ATOM 2160 C C . ASN A 1 286 ? 23.404 -8.292 -6.078 1.00 91.12 286 ASN A C 1
ATOM 2162 O O . ASN A 1 286 ? 22.200 -8.257 -5.844 1.00 91.12 286 ASN A O 1
ATOM 2166 N N . CYS A 1 287 ? 23.907 -7.883 -7.249 1.00 91.50 287 CYS A N 1
ATOM 2167 C CA . CYS A 1 287 ? 23.123 -7.279 -8.329 1.00 91.50 287 CYS A CA 1
ATOM 2168 C C . CYS A 1 287 ? 23.854 -7.458 -9.665 1.00 91.50 287 CYS A C 1
ATOM 2170 O O . CYS A 1 287 ? 25.053 -7.183 -9.751 1.00 91.50 287 CYS A O 1
ATOM 2172 N N . VAL A 1 288 ? 23.130 -7.872 -10.708 1.00 94.81 288 VAL A N 1
ATOM 2173 C CA . VAL A 1 288 ? 23.608 -7.919 -12.099 1.00 94.81 288 VAL A CA 1
ATOM 2174 C C . VAL A 1 288 ? 22.582 -7.185 -12.959 1.00 94.81 288 VAL A C 1
ATOM 2176 O O . VAL A 1 288 ? 21.411 -7.569 -12.938 1.00 94.81 288 VAL A O 1
ATOM 2179 N N . PRO A 1 289 ? 22.963 -6.133 -13.706 1.00 92.50 289 PRO A N 1
ATOM 2180 C CA . PRO A 1 289 ? 21.986 -5.424 -14.512 1.00 92.50 289 PRO A CA 1
ATOM 2181 C C . PRO A 1 289 ? 21.453 -6.312 -15.654 1.00 92.50 289 PRO A C 1
ATOM 2183 O O . PRO A 1 289 ? 22.193 -7.151 -16.180 1.00 92.50 289 PRO A O 1
ATOM 2186 N N . PRO A 1 290 ? 20.185 -6.145 -16.062 1.00 86.38 290 PRO A N 1
ATOM 2187 C CA . PRO A 1 290 ? 19.563 -7.000 -17.066 1.00 86.38 290 PRO A CA 1
ATOM 2188 C C . PRO A 1 290 ? 20.136 -6.763 -18.472 1.00 86.38 290 PRO A C 1
ATOM 2190 O O . PRO A 1 290 ? 20.573 -5.661 -18.813 1.00 86.38 290 PRO A O 1
ATOM 2193 N N . GLY A 1 291 ? 20.066 -7.795 -19.316 1.00 85.88 291 GLY A N 1
ATOM 2194 C CA . GLY A 1 291 ? 20.558 -7.766 -20.697 1.00 85.88 291 GLY A CA 1
ATOM 2195 C C . GLY A 1 291 ? 22.054 -8.068 -20.823 1.00 85.88 291 GLY A C 1
ATOM 2196 O O . GLY A 1 291 ? 22.745 -8.295 -19.836 1.00 85.88 291 GLY A O 1
ATOM 2197 N N . THR A 1 292 ? 22.557 -8.091 -22.059 1.00 85.50 292 THR A N 1
ATOM 2198 C CA . THR A 1 292 ? 23.945 -8.487 -22.371 1.00 85.50 292 THR A CA 1
ATOM 2199 C C . THR A 1 292 ? 24.947 -7.331 -22.375 1.00 85.50 292 THR A C 1
ATOM 2201 O O . THR A 1 292 ? 26.148 -7.555 -22.482 1.00 85.50 292 THR A O 1
ATOM 2204 N N . SER A 1 293 ? 24.464 -6.089 -22.283 1.00 84.56 293 SER A N 1
ATOM 2205 C CA . SER A 1 293 ? 25.260 -4.862 -22.161 1.00 84.56 293 SER A CA 1
ATOM 2206 C C . SER A 1 293 ? 24.362 -3.703 -21.722 1.00 84.56 293 SER A C 1
ATOM 2208 O O . SER A 1 293 ? 23.193 -3.665 -22.109 1.00 84.56 293 SER A O 1
ATOM 2210 N N . GLY A 1 294 ? 24.902 -2.722 -20.996 1.00 85.19 294 GLY A N 1
ATOM 2211 C CA . GLY A 1 294 ? 24.134 -1.541 -20.582 1.00 85.19 294 GLY A CA 1
ATOM 2212 C C . GLY A 1 294 ? 23.288 -1.766 -19.324 1.00 85.19 294 GLY A C 1
ATOM 2213 O O . GLY A 1 294 ? 23.600 -2.639 -18.506 1.00 85.19 294 GLY A O 1
ATOM 2214 N N . ASN A 1 295 ? 22.244 -0.939 -19.170 1.00 87.75 295 ASN A N 1
ATOM 2215 C CA . ASN A 1 295 ? 21.312 -0.916 -18.028 1.00 87.75 295 ASN A CA 1
ATOM 2216 C C . ASN A 1 295 ? 21.999 -0.766 -16.661 1.00 87.75 295 ASN A C 1
ATOM 2218 O O . ASN A 1 295 ? 21.532 -1.271 -15.644 1.00 87.75 295 ASN A O 1
ATOM 2222 N N . TYR A 1 296 ? 23.155 -0.104 -16.636 1.00 84.94 296 TYR A N 1
ATOM 2223 C CA . TYR A 1 296 ? 23.987 0.035 -15.442 1.00 84.94 296 TYR A CA 1
ATOM 2224 C C . TYR A 1 296 ? 23.342 0.889 -14.338 1.00 84.94 296 TYR A C 1
ATOM 2226 O O . TYR A 1 296 ? 23.747 0.819 -13.182 1.00 84.94 296 TYR A O 1
ATOM 2234 N N . ASP A 1 297 ? 22.336 1.685 -14.684 1.00 82.12 297 ASP A N 1
ATOM 2235 C CA . ASP A 1 297 ? 21.479 2.434 -13.768 1.00 82.12 297 ASP A CA 1
ATOM 2236 C C . ASP A 1 297 ? 20.693 1.529 -12.807 1.00 82.12 297 ASP A C 1
ATOM 2238 O O . ASP A 1 297 ? 20.431 1.936 -11.677 1.00 82.12 297 ASP A O 1
ATOM 2242 N N . VAL A 1 298 ? 20.412 0.282 -13.205 1.00 84.31 298 VAL A N 1
ATOM 2243 C CA . VAL A 1 298 ? 19.720 -0.713 -12.367 1.00 84.31 298 VAL A CA 1
ATOM 2244 C C . VAL A 1 298 ? 20.587 -1.183 -11.192 1.00 84.31 298 VAL A C 1
ATOM 2246 O O . VAL A 1 298 ? 20.061 -1.488 -10.125 1.00 84.31 298 VAL A O 1
ATOM 2249 N N . CYS A 1 299 ? 21.915 -1.209 -11.352 1.00 89.62 299 CYS A N 1
ATOM 2250 C CA . CYS A 1 299 ? 22.852 -1.636 -10.309 1.00 89.62 299 CYS A CA 1
ATOM 2251 C C . CYS A 1 299 ? 24.009 -0.625 -10.159 1.00 89.62 299 CYS A C 1
ATOM 2253 O O . CYS A 1 299 ? 25.103 -0.870 -10.679 1.00 89.62 299 CYS A O 1
ATOM 2255 N N . PRO A 1 300 ? 23.829 0.479 -9.404 1.00 87.31 300 PRO A N 1
ATOM 2256 C CA . PRO A 1 300 ? 24.862 1.507 -9.234 1.00 87.31 300 PRO A CA 1
ATOM 2257 C C . PRO A 1 300 ? 26.192 0.968 -8.685 1.00 87.31 300 PRO A C 1
ATOM 2259 O O . PRO A 1 300 ? 27.247 1.290 -9.215 1.00 87.31 300 PRO A O 1
ATOM 2262 N N . CYS A 1 301 ? 26.157 0.058 -7.701 1.00 91.69 301 CYS A N 1
ATOM 2263 C CA . CYS A 1 301 ? 27.369 -0.601 -7.193 1.00 91.69 301 CYS A CA 1
ATOM 2264 C C . CYS A 1 301 ? 28.127 -1.347 -8.302 1.00 91.69 301 CYS A C 1
ATOM 2266 O O . CYS A 1 301 ? 29.343 -1.237 -8.397 1.00 91.69 301 CYS A O 1
ATOM 2268 N N . TYR A 1 302 ? 27.417 -2.079 -9.166 1.00 93.19 302 TYR A N 1
ATOM 2269 C CA . TYR A 1 302 ? 28.018 -2.835 -10.267 1.00 93.19 302 TYR A CA 1
ATOM 2270 C C . TYR A 1 302 ? 28.624 -1.896 -11.325 1.00 93.19 302 TYR A C 1
ATOM 2272 O O . TYR A 1 302 ? 29.698 -2.172 -11.848 1.00 93.19 302 TYR A O 1
ATOM 2280 N N . ARG A 1 303 ? 27.967 -0.764 -11.609 1.00 92.19 303 ARG A N 1
ATOM 2281 C CA . ARG A 1 303 ? 28.452 0.286 -12.521 1.00 92.19 303 ARG A CA 1
ATOM 2282 C C . ARG A 1 303 ? 29.712 0.986 -12.016 1.00 92.19 303 ARG A C 1
ATOM 2284 O O . ARG A 1 303 ? 30.600 1.311 -12.793 1.00 92.19 303 ARG A O 1
ATOM 2291 N N . ASP A 1 304 ? 29.782 1.254 -10.719 1.00 92.12 304 ASP A N 1
ATOM 2292 C CA . ASP A 1 304 ? 30.817 2.131 -10.161 1.00 92.12 304 ASP A CA 1
ATOM 2293 C C . ASP A 1 304 ? 32.087 1.346 -9.754 1.00 92.12 304 ASP A C 1
ATOM 2295 O O . ASP A 1 304 ? 33.069 1.903 -9.263 1.00 92.12 304 ASP A O 1
ATOM 2299 N N . MET A 1 305 ? 32.103 0.032 -9.996 1.00 90.31 305 MET A N 1
ATOM 2300 C CA . MET A 1 305 ? 33.226 -0.858 -9.709 1.00 90.31 305 MET A CA 1
ATOM 2301 C C . MET A 1 305 ? 34.376 -0.674 -10.704 1.00 90.31 305 MET A C 1
ATOM 2303 O O . MET A 1 305 ? 34.253 -0.919 -11.907 1.00 90.31 305 MET A O 1
ATOM 2307 N N . THR A 1 306 ? 35.546 -0.321 -10.177 1.00 91.69 306 THR A N 1
ATOM 2308 C CA . THR A 1 306 ? 36.760 -0.048 -10.954 1.00 91.69 306 THR A CA 1
ATOM 2309 C C . THR A 1 306 ? 37.910 -0.990 -10.590 1.00 91.69 306 THR A C 1
ATOM 2311 O O . THR A 1 306 ? 37.938 -1.649 -9.548 1.00 91.69 306 THR A O 1
ATOM 2314 N N . THR A 1 307 ? 38.857 -1.119 -11.515 1.00 89.62 307 THR A N 1
ATOM 2315 C CA . THR A 1 307 ? 40.146 -1.786 -11.296 1.00 89.62 307 THR A CA 1
ATOM 2316 C C . THR A 1 307 ? 41.122 -0.830 -10.608 1.00 89.62 307 THR A C 1
ATOM 2318 O O . THR A 1 307 ? 40.904 0.378 -10.591 1.00 89.62 307 THR A O 1
ATOM 2321 N N . HIS A 1 308 ? 42.242 -1.346 -10.093 1.00 83.94 308 HIS A N 1
ATOM 2322 C CA . HIS A 1 308 ? 43.279 -0.515 -9.463 1.00 83.94 308 HIS A CA 1
ATOM 2323 C C . HIS A 1 308 ? 43.857 0.560 -10.413 1.00 83.94 308 HIS A C 1
ATOM 2325 O O . HIS A 1 308 ? 44.351 1.583 -9.961 1.00 83.94 308 HIS A O 1
ATOM 2331 N N . GLY A 1 309 ? 43.733 0.363 -11.733 1.00 81.56 309 GLY A N 1
ATOM 2332 C CA . GLY A 1 309 ? 44.102 1.336 -12.769 1.00 81.56 309 GLY A CA 1
ATOM 2333 C C . GLY A 1 309 ? 42.962 2.255 -13.230 1.00 81.56 309 GLY A C 1
ATOM 2334 O O . GLY A 1 309 ? 43.031 2.773 -14.341 1.00 81.56 309 GLY A O 1
ATOM 2335 N N . GLY A 1 310 ? 41.877 2.392 -12.458 1.00 83.12 310 GLY A N 1
ATOM 2336 C CA . GLY A 1 310 ? 40.783 3.339 -12.724 1.00 83.12 310 GLY A CA 1
ATOM 2337 C C . GLY A 1 310 ? 39.836 2.969 -13.873 1.00 83.12 310 GLY A C 1
ATOM 2338 O O . GLY A 1 310 ? 38.909 3.715 -14.168 1.00 83.12 310 GLY A O 1
ATOM 2339 N N . LYS A 1 311 ? 40.024 1.814 -14.523 1.00 87.44 311 LYS A N 1
ATOM 2340 C CA . LYS A 1 311 ? 39.129 1.337 -15.591 1.00 87.44 311 LYS A CA 1
ATOM 2341 C C . LYS A 1 311 ? 37.921 0.611 -15.010 1.00 87.44 311 LYS A C 1
ATOM 2343 O O . LYS A 1 311 ? 38.079 -0.129 -14.035 1.00 87.44 311 LYS A O 1
ATOM 2348 N N . HIS A 1 312 ? 36.758 0.772 -15.643 1.00 87.62 312 HIS A N 1
ATOM 2349 C CA . HIS A 1 312 ? 35.529 0.045 -15.315 1.00 87.62 312 HIS A CA 1
ATOM 2350 C C . HIS A 1 312 ? 35.783 -1.468 -15.305 1.00 87.62 312 HIS A C 1
ATOM 2352 O O . HIS A 1 312 ? 36.353 -2.017 -16.251 1.00 87.62 312 HIS A O 1
ATOM 2358 N N . LYS A 1 313 ? 35.423 -2.125 -14.200 1.00 89.31 313 LYS A N 1
ATOM 2359 C CA . LYS A 1 313 ? 35.779 -3.523 -13.930 1.00 89.31 313 LYS A CA 1
ATOM 2360 C C . LYS A 1 313 ? 34.738 -4.506 -14.452 1.00 89.31 313 LYS A C 1
ATOM 2362 O O . LYS A 1 313 ? 35.107 -5.602 -14.869 1.00 89.31 313 LYS A O 1
ATOM 2367 N N . CYS A 1 314 ? 33.461 -4.150 -14.376 1.00 92.81 314 CYS A N 1
ATOM 2368 C CA . CYS A 1 314 ? 32.375 -5.083 -14.642 1.00 92.81 314 CYS A CA 1
ATOM 2369 C C . CYS A 1 314 ? 31.991 -5.098 -16.135 1.00 92.81 314 CYS A C 1
ATOM 2371 O O . CYS A 1 314 ? 32.147 -4.082 -16.811 1.00 92.81 314 CYS A O 1
ATOM 2373 N N . PRO A 1 315 ? 31.543 -6.236 -16.682 1.00 85.44 315 PRO A N 1
ATOM 2374 C CA . PRO A 1 315 ? 31.092 -6.329 -18.070 1.00 85.44 315 PRO A CA 1
ATOM 2375 C C . PRO A 1 315 ? 29.694 -5.746 -18.298 1.00 85.44 315 PRO A C 1
ATOM 2377 O O . PRO A 1 315 ? 28.855 -5.755 -17.360 1.00 85.44 315 PRO A O 1
#

Secondary structure (DSSP, 8-state):
-HHHHHHHHHHHHHHHHHHHHHHHHHHHTTS-----SSPPPP-HHHHHHHHHTT-SSHHHHHHHHHHHHHHHS---SSSS--GGG-HHHHH-B-TTSSBSS-PPPSEEEEEEEEEETTEEEEEEEEEEE-TT---B----TTSSHHHHHHHHTTSS--SEEEEEETTEETTSHHHHHHHHHT-----SS----TTS-HHHHHHHHHHHH-SS---TTSHHHHHHHHHHHHTT----------B-S-----------HHHHHHHHTTT-SSHHHHHHHHHHHHHHHS---SSSS--GGG-HHHHT-B-TTSSB---